Protein AF-A0AA41AKS3-F1 (afdb_monomer_lite)

Sequence (251 aa):
MDKQHAKISDEEAGAKPSISLEELTSNWSENTLVSDEKAKSLSRWLDDNFEFVDEDNETEEKRHDELVLLTKFNDGYDSVISTLDKRTPVFILFNNYFNVKPSIHLEHLAQRVDGNLLDDKYYDYGNLCLLKLLGFTPRELATLGSTPSPNINDTEALKIYRDQLDSRTYQLNAASVRLTKEIRSVWMPNPDRPEADKLKVIADGQYLKVVVEDDLGVDIELDQRSEGFQWLVSFFVVFFSEAMDKRSFSS

Structure (mmCIF, N/CA/C/O backbone):
data_AF-A0AA41AKS3-F1
#
_entry.id   AF-A0AA41AKS3-F1
#
loop_
_atom_site.group_PDB
_atom_site.id
_atom_site.type_symbol
_atom_site.label_atom_id
_atom_site.label_alt_id
_atom_site.label_comp_id
_atom_site.label_asym_id
_atom_site.label_entity_id
_atom_site.label_seq_id
_atom_site.pdbx_PDB_ins_code
_atom_site.Cartn_x
_atom_site.Cartn_y
_atom_site.Cartn_z
_atom_site.occupancy
_atom_site.B_iso_or_equiv
_atom_site.auth_seq_id
_atom_site.auth_comp_id
_atom_site.auth_asym_id
_atom_site.auth_atom_id
_atom_site.pdbx_PDB_model_num
ATOM 1 N N . MET A 1 1 ? -56.561 -13.338 68.308 1.00 35.31 1 MET A N 1
ATOM 2 C CA . MET A 1 1 ? -57.283 -14.398 67.575 1.00 35.31 1 MET A CA 1
ATOM 3 C C . MET A 1 1 ? -56.713 -14.345 66.170 1.00 35.31 1 MET A C 1
ATOM 5 O O . MET A 1 1 ? -57.025 -13.405 65.465 1.00 35.31 1 MET A O 1
ATOM 9 N N . ASP A 1 2 ? -55.612 -15.016 65.861 1.00 41.31 2 ASP A N 1
ATOM 10 C CA . ASP A 1 2 ? -55.395 -16.467 65.802 1.00 41.31 2 ASP A CA 1
ATOM 11 C C . ASP A 1 2 ? -56.301 -17.166 64.774 1.00 41.31 2 ASP A C 1
ATOM 13 O O . ASP A 1 2 ? -57.525 -17.038 64.874 1.00 41.31 2 ASP A O 1
ATOM 17 N N . LYS A 1 3 ? -55.657 -17.940 63.878 1.00 37.38 3 LYS A N 1
ATOM 18 C CA . LYS A 1 3 ? -56.122 -18.637 62.647 1.00 37.38 3 LYS A CA 1
ATOM 19 C C . LYS A 1 3 ? -55.948 -17.817 61.352 1.00 37.38 3 LYS A C 1
ATOM 21 O O . LYS A 1 3 ? -56.549 -16.766 61.227 1.00 37.38 3 LYS A O 1
ATOM 26 N N . GLN A 1 4 ? -55.184 -18.231 60.336 1.00 34.28 4 GLN A N 1
ATOM 27 C CA . GLN A 1 4 ? -54.617 -19.541 59.990 1.00 34.28 4 GLN A CA 1
ATOM 28 C C . GLN A 1 4 ? -53.368 -19.348 59.114 1.00 34.28 4 GLN A C 1
ATOM 30 O O . GLN A 1 4 ? -53.441 -18.719 58.064 1.00 34.28 4 GLN A O 1
ATOM 35 N N . HIS A 1 5 ? -52.251 -19.967 59.504 1.00 43.81 5 HIS A N 1
ATOM 36 C CA . HIS A 1 5 ? -51.228 -20.372 58.544 1.00 43.81 5 HIS A CA 1
ATOM 37 C C . HIS A 1 5 ? -51.865 -21.395 57.600 1.00 43.81 5 HIS A C 1
ATOM 39 O O . HIS A 1 5 ? -52.139 -22.528 58.007 1.00 43.81 5 HIS A O 1
ATOM 45 N N . ALA A 1 6 ? -52.111 -21.004 56.352 1.00 33.88 6 ALA A N 1
ATOM 46 C CA . ALA A 1 6 ? -52.295 -21.971 55.287 1.00 33.88 6 ALA A CA 1
ATOM 47 C C . ALA A 1 6 ? -50.933 -22.635 55.056 1.00 33.88 6 ALA A C 1
ATOM 49 O O . ALA A 1 6 ? -50.047 -22.079 54.412 1.00 33.88 6 ALA A O 1
ATOM 50 N N . LYS A 1 7 ? -50.748 -23.815 55.657 1.00 40.44 7 LYS A N 1
ATOM 51 C CA . LYS A 1 7 ? -49.784 -24.798 55.168 1.00 40.44 7 LYS A CA 1
ATOM 52 C C . LYS A 1 7 ? -50.154 -25.070 53.714 1.00 40.44 7 LYS A C 1
ATOM 54 O O . LYS A 1 7 ? -51.143 -25.753 53.460 1.00 40.44 7 LYS A O 1
ATOM 59 N N . ILE A 1 8 ? -49.382 -24.506 52.796 1.00 38.38 8 ILE A N 1
ATOM 60 C CA . ILE A 1 8 ? -49.345 -24.974 51.418 1.00 38.38 8 ILE A CA 1
ATOM 61 C C . ILE A 1 8 ? -48.826 -26.410 51.498 1.00 38.38 8 ILE A C 1
ATOM 63 O O . ILE A 1 8 ? -47.777 -26.679 52.081 1.00 38.38 8 ILE A O 1
ATOM 67 N N . SER A 1 9 ? -49.659 -27.333 51.039 1.00 33.69 9 SER A N 1
ATOM 68 C CA . SER A 1 9 ? -49.353 -28.743 50.860 1.00 33.69 9 SER A CA 1
ATOM 69 C C . SER A 1 9 ? -48.153 -28.908 49.929 1.00 33.69 9 SER A C 1
ATOM 71 O O . SER A 1 9 ? -48.156 -28.368 48.827 1.00 33.69 9 SER A O 1
ATOM 73 N N . ASP A 1 10 ? -47.171 -29.696 50.361 1.00 41.88 10 ASP A N 1
ATOM 74 C CA . ASP A 1 10 ? -45.941 -30.073 49.644 1.00 41.88 10 ASP A CA 1
ATOM 75 C C . ASP A 1 10 ? -46.172 -30.946 48.378 1.00 41.88 10 ASP A C 1
ATOM 77 O O . ASP A 1 10 ? -45.302 -31.726 48.005 1.00 41.88 10 ASP A O 1
ATOM 81 N N . GLU A 1 11 ? -47.320 -30.865 47.695 1.00 35.28 11 GLU A N 1
ATOM 82 C CA . GLU A 1 11 ? -47.668 -31.812 46.612 1.00 35.28 11 GLU A CA 1
ATOM 83 C C . GLU A 1 11 ? -47.848 -31.203 45.207 1.00 35.28 11 GLU A C 1
ATOM 85 O O . GLU A 1 11 ? -48.081 -31.948 44.262 1.00 35.28 11 GLU A O 1
ATOM 90 N N . GLU A 1 12 ? -47.600 -29.902 45.013 1.00 40.91 12 GLU A N 1
ATOM 91 C CA . GLU A 1 12 ? -47.411 -29.293 43.673 1.00 40.91 12 GLU A CA 1
ATOM 92 C C . GLU A 1 12 ? -46.246 -28.282 43.644 1.00 40.91 12 GLU A C 1
ATOM 94 O O . GLU A 1 12 ? -46.255 -27.300 42.904 1.00 40.91 12 GLU A O 1
ATOM 99 N N . ALA A 1 13 ? -45.217 -28.486 44.470 1.00 41.41 13 ALA A N 1
ATOM 100 C CA . ALA A 1 13 ? -44.067 -27.589 44.489 1.00 41.41 13 ALA A CA 1
ATOM 101 C C . ALA A 1 13 ? -43.189 -27.824 43.249 1.00 41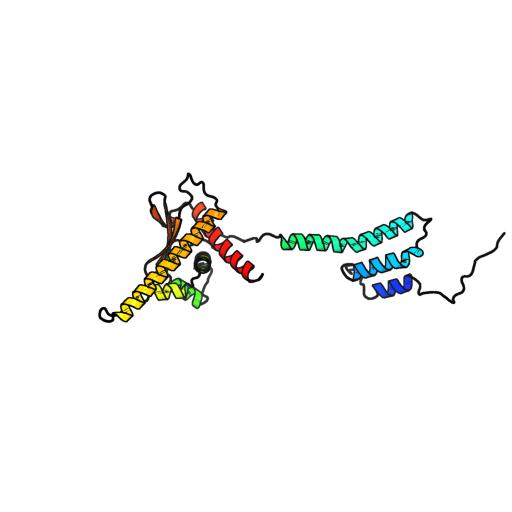.41 13 ALA A C 1
ATOM 103 O O . ALA A 1 13 ? -42.331 -28.710 43.232 1.00 41.41 13 ALA A O 1
ATOM 104 N N . GLY A 1 14 ? -43.383 -27.001 42.215 1.00 56.62 14 GLY A N 1
ATOM 105 C CA . GLY A 1 14 ? -42.334 -26.733 41.233 1.00 56.62 14 GLY A CA 1
ATOM 106 C C . GLY A 1 14 ? -41.009 -26.430 41.946 1.00 56.62 14 GLY A C 1
ATOM 107 O O . GLY A 1 14 ? -40.995 -25.958 43.087 1.00 56.62 14 GLY A O 1
ATOM 108 N N . ALA A 1 15 ? -39.884 -26.772 41.313 1.00 70.69 15 ALA A N 1
ATOM 109 C CA . ALA A 1 15 ? -38.563 -26.585 41.908 1.00 70.69 15 ALA A CA 1
ATOM 110 C C . ALA A 1 15 ? -38.407 -25.142 42.420 1.00 70.69 15 ALA A C 1
ATOM 112 O O . ALA A 1 15 ? -38.688 -24.192 41.695 1.00 70.69 15 ALA A O 1
ATOM 113 N N . LYS A 1 16 ? -37.981 -24.978 43.679 1.00 86.38 16 LYS A N 1
ATOM 114 C CA . LYS A 1 16 ? -37.782 -23.650 44.280 1.00 86.38 16 LYS A CA 1
ATOM 115 C C . LYS A 1 16 ? -36.858 -22.813 43.384 1.00 86.38 16 LYS A C 1
ATOM 117 O O . LYS A 1 16 ? -35.831 -23.357 42.962 1.00 86.38 16 LYS A O 1
ATOM 122 N N . PRO A 1 17 ? -37.124 -21.507 43.186 1.00 89.19 17 PRO A N 1
ATOM 123 C CA . PRO A 1 17 ? -36.272 -20.640 42.371 1.00 89.19 17 PRO A CA 1
ATOM 124 C C . PRO A 1 17 ? -34.787 -20.755 42.746 1.00 89.19 17 PRO A C 1
ATOM 126 O O . PRO A 1 17 ? -33.931 -20.876 41.874 1.00 89.19 17 PRO A O 1
ATOM 129 N N . SER A 1 18 ? -34.478 -20.863 44.043 1.00 90.12 18 SER A N 1
ATOM 130 C CA . SER A 1 18 ? -33.111 -21.051 44.547 1.00 90.12 18 SER A CA 1
ATOM 131 C C . SER A 1 18 ? -32.385 -22.273 43.968 1.00 90.12 18 SER A C 1
ATOM 133 O O . SER A 1 18 ? -31.203 -22.177 43.667 1.00 90.12 18 SER A O 1
ATOM 135 N N . ILE A 1 19 ? -33.079 -23.402 43.780 1.00 91.56 19 ILE A N 1
ATOM 136 C CA . ILE A 1 19 ? -32.490 -24.632 43.223 1.00 91.56 19 ILE A CA 1
ATOM 137 C C . ILE A 1 19 ? -32.165 -24.416 41.743 1.00 91.56 19 ILE A C 1
ATOM 139 O O . ILE A 1 19 ? -31.057 -24.697 41.300 1.00 91.56 19 ILE A O 1
ATOM 143 N N . SER A 1 20 ? -33.105 -23.842 40.988 1.00 91.69 20 SER A N 1
ATOM 144 C CA . SER A 1 20 ? -32.883 -23.547 39.567 1.00 91.69 20 SER A CA 1
ATOM 145 C C . SER A 1 20 ? -31.774 -22.509 39.331 1.00 91.69 20 SER A C 1
ATOM 147 O O . SER A 1 20 ? -31.039 -22.607 38.350 1.00 91.69 20 SER A O 1
ATOM 149 N N . LEU A 1 21 ? -31.591 -21.549 40.249 1.00 92.56 21 LEU A N 1
ATOM 150 C CA . LEU A 1 21 ? -30.489 -20.586 40.191 1.00 92.56 21 LEU A CA 1
ATOM 151 C C . LEU A 1 21 ? -29.133 -21.241 40.486 1.00 92.56 21 LEU A C 1
ATOM 153 O O . LEU A 1 21 ? -28.149 -20.944 39.805 1.00 92.56 21 LEU A O 1
ATOM 157 N N . GLU A 1 22 ? -29.070 -22.135 41.478 1.00 92.44 22 GLU A N 1
ATOM 158 C CA . GLU A 1 22 ? -27.863 -22.916 41.784 1.00 92.44 22 GLU A CA 1
ATOM 159 C C . GLU A 1 22 ? -27.446 -23.786 40.594 1.00 92.44 22 GLU A C 1
ATOM 161 O O . GLU A 1 22 ? -26.265 -23.844 40.259 1.00 92.44 22 GLU A O 1
ATOM 166 N N . GLU A 1 23 ? -28.402 -24.405 39.901 1.00 92.88 23 GLU A N 1
ATOM 167 C CA . GLU A 1 23 ? -28.136 -25.172 38.680 1.00 92.88 23 GLU A CA 1
ATOM 168 C C . GLU A 1 23 ? -27.618 -24.281 37.541 1.00 92.88 23 GLU A C 1
ATOM 170 O O . GLU A 1 23 ? -26.629 -24.620 36.889 1.00 92.88 23 GLU A O 1
ATOM 175 N N . LEU A 1 24 ? -28.232 -23.113 37.324 1.00 92.19 24 LEU A N 1
ATOM 176 C CA . LEU A 1 24 ? -27.823 -22.159 36.285 1.00 92.19 24 LEU A CA 1
ATOM 177 C C . LEU A 1 24 ? -26.401 -21.622 36.509 1.00 92.19 24 LEU A C 1
ATOM 179 O O . LEU A 1 24 ? -25.648 -21.392 35.556 1.00 92.19 24 LEU A O 1
ATOM 183 N N . THR A 1 25 ? -26.030 -21.439 37.776 1.00 93.69 25 THR A N 1
ATOM 184 C CA . THR A 1 25 ? -24.748 -20.860 38.195 1.00 93.69 25 THR A CA 1
ATOM 185 C C . THR A 1 25 ? -23.720 -21.902 38.643 1.00 93.69 25 THR A C 1
ATOM 187 O O . THR A 1 25 ? -22.608 -21.534 39.013 1.00 93.69 25 THR A O 1
ATOM 190 N N . SER A 1 26 ? -24.013 -23.205 38.530 1.00 92.81 26 SER A N 1
ATOM 191 C CA . SER A 1 26 ? -23.183 -24.291 39.088 1.00 92.81 26 SER A CA 1
ATOM 192 C C . SER A 1 26 ? -21.734 -24.292 38.590 1.00 92.81 26 SER A C 1
ATOM 194 O O . SER A 1 26 ? -20.822 -24.741 39.280 1.00 92.81 26 SER A O 1
ATOM 196 N N . ASN A 1 27 ? -21.524 -23.803 37.367 1.00 91.62 27 ASN A N 1
ATOM 197 C CA . ASN A 1 27 ? -20.223 -23.752 36.700 1.00 91.62 27 ASN A CA 1
ATOM 198 C C . ASN A 1 27 ? -19.602 -22.346 36.720 1.00 91.62 27 ASN A C 1
ATOM 200 O O . ASN A 1 27 ? -18.657 -22.077 35.975 1.00 91.62 27 ASN A O 1
ATOM 204 N N . TRP A 1 28 ? -20.164 -21.420 37.499 1.00 94.69 28 TRP A N 1
ATOM 205 C CA . TRP A 1 28 ? -19.687 -20.047 37.592 1.00 94.69 28 TRP A CA 1
ATOM 206 C C . TRP A 1 28 ? -18.701 -19.944 38.759 1.00 94.69 28 TRP A C 1
ATOM 208 O O . TRP A 1 28 ? -18.990 -20.324 39.888 1.00 94.69 28 TRP A O 1
ATOM 218 N N . SER A 1 29 ? -17.506 -19.434 38.479 1.00 92.19 29 SER A N 1
ATOM 219 C CA . SER A 1 29 ? -16.550 -18.986 39.494 1.00 92.19 29 SER A CA 1
ATOM 220 C C . SER A 1 29 ? -16.802 -17.529 39.893 1.00 92.19 29 SER A C 1
ATOM 222 O O . SER A 1 29 ? -17.480 -16.798 39.171 1.00 92.19 29 SER A O 1
ATOM 224 N N . GLU A 1 30 ? -16.178 -17.075 40.983 1.00 90.31 30 GLU A N 1
ATOM 225 C CA . GLU A 1 30 ? -16.267 -15.686 41.476 1.00 90.31 30 GLU A CA 1
ATOM 226 C C . GLU A 1 30 ? -15.898 -14.624 40.424 1.00 90.31 30 GLU A C 1
ATOM 228 O O . GLU A 1 30 ? -16.428 -13.520 40.449 1.00 90.31 30 GLU A O 1
ATOM 233 N N . ASN A 1 31 ? -15.028 -14.965 39.468 1.00 92.12 31 ASN A N 1
ATOM 234 C CA . ASN A 1 31 ? -14.588 -14.064 38.396 1.00 92.12 31 ASN A CA 1
ATOM 235 C C . ASN A 1 31 ? -15.333 -14.303 37.075 1.00 92.12 31 ASN A C 1
ATOM 237 O O . ASN A 1 31 ? -14.854 -13.915 36.007 1.00 92.12 31 ASN A O 1
ATOM 241 N N . THR A 1 32 ? -16.467 -15.004 37.111 1.00 91.75 32 THR A N 1
ATOM 242 C CA . THR A 1 32 ? -17.235 -15.284 35.900 1.00 91.75 32 THR A CA 1
ATOM 243 C C . THR A 1 32 ? -17.835 -14.004 35.354 1.00 91.75 32 THR A C 1
ATOM 245 O O . THR A 1 32 ? -18.714 -13.404 35.965 1.00 91.75 32 THR A O 1
ATOM 248 N N . LEU A 1 33 ? -17.402 -13.624 34.154 1.00 90.12 33 LEU A N 1
ATOM 249 C CA . LEU A 1 33 ? -18.072 -12.585 33.391 1.00 90.12 33 LEU A CA 1
ATOM 250 C C . LEU A 1 33 ? -19.463 -13.078 32.965 1.00 90.12 33 LEU A C 1
ATOM 252 O O . LEU A 1 33 ? -19.600 -14.152 32.369 1.00 90.12 33 LEU A O 1
ATOM 256 N N . VAL A 1 34 ? -20.484 -12.282 33.275 1.00 91.44 34 VAL A N 1
ATOM 257 C CA . VAL A 1 34 ? -21.875 -12.525 32.881 1.00 91.44 34 VAL A CA 1
ATOM 258 C C . VAL A 1 34 ? -22.133 -11.807 31.556 1.00 91.44 34 VAL A C 1
ATOM 260 O O . VAL A 1 34 ? -22.574 -10.664 31.542 1.00 91.44 34 VAL A O 1
ATOM 263 N N . SER A 1 35 ? -21.805 -12.456 30.441 1.00 90.56 35 SER A N 1
ATOM 264 C CA . SER A 1 35 ? -22.061 -11.976 29.072 1.00 90.56 35 SER A CA 1
ATOM 265 C C . SER A 1 35 ? -22.745 -13.061 28.235 1.00 90.56 35 SER A C 1
ATOM 267 O O . SER A 1 35 ? -22.836 -14.222 28.661 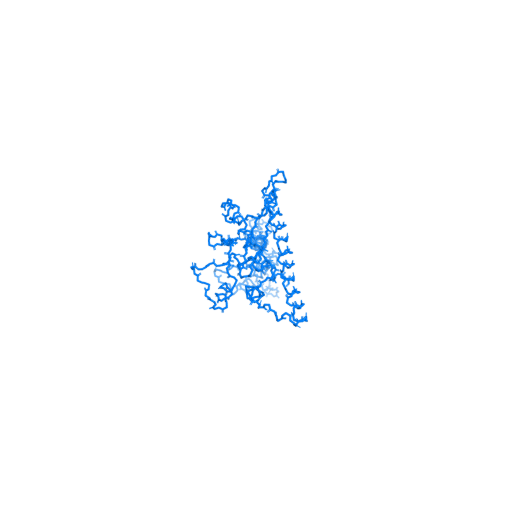1.00 90.56 35 SER A O 1
ATOM 269 N N . ASP A 1 36 ? -23.229 -12.692 27.048 1.00 89.19 36 ASP A N 1
ATOM 270 C CA . ASP A 1 36 ? -23.753 -13.612 26.035 1.00 89.19 36 ASP A CA 1
ATOM 271 C C . ASP A 1 36 ? -24.819 -14.577 26.594 1.00 89.19 36 ASP A C 1
ATOM 273 O O . ASP A 1 36 ? -25.819 -14.174 27.187 1.00 89.19 36 ASP A O 1
ATOM 277 N N . GLU A 1 37 ? -24.617 -15.886 26.429 1.00 91.44 37 GLU A N 1
ATOM 278 C CA . GLU A 1 37 ? -25.545 -16.924 26.875 1.00 91.44 37 GLU A CA 1
ATOM 279 C C . GLU A 1 37 ? -25.735 -16.947 28.395 1.00 91.44 37 GLU A C 1
ATOM 281 O O . GLU A 1 37 ? -26.833 -17.253 28.862 1.00 91.44 37 GLU A O 1
ATOM 286 N N . LYS A 1 38 ? -24.717 -16.579 29.186 1.00 92.94 38 LYS A N 1
ATOM 287 C CA . LYS A 1 38 ? -24.848 -16.508 30.652 1.00 92.94 38 LYS A CA 1
ATOM 288 C C . LYS A 1 38 ? -25.759 -15.357 31.062 1.00 92.94 38 LYS A C 1
ATOM 290 O O . LYS A 1 38 ? -26.625 -15.543 31.913 1.00 92.94 38 LYS A O 1
ATOM 295 N N . ALA A 1 39 ? -25.591 -14.200 30.423 1.00 93.12 39 ALA A N 1
ATOM 296 C CA . ALA A 1 39 ? -26.432 -13.030 30.639 1.00 93.12 39 ALA A CA 1
ATOM 297 C C . ALA A 1 39 ? -27.885 -13.290 30.222 1.00 93.12 39 ALA A C 1
ATOM 299 O O . ALA A 1 39 ? -28.798 -13.041 31.006 1.00 93.12 39 ALA A O 1
ATOM 300 N N . LYS A 1 40 ? -28.103 -13.879 29.038 1.00 92.88 40 L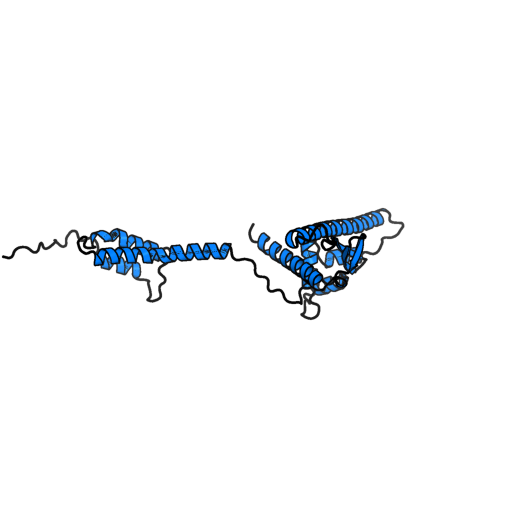YS A N 1
ATOM 301 C CA . LYS A 1 40 ? -29.442 -14.257 28.556 1.00 92.88 40 LYS A CA 1
ATOM 302 C C . LYS A 1 40 ? -30.120 -15.274 29.465 1.00 92.88 40 LYS A C 1
ATOM 304 O O . LYS A 1 40 ? -31.298 -15.120 29.769 1.00 92.88 40 LYS A O 1
ATOM 309 N N . SER A 1 41 ? -29.384 -16.299 29.899 1.00 93.31 41 SER A N 1
ATOM 310 C CA . SER A 1 41 ? -29.918 -17.330 30.793 1.00 93.31 41 SER A CA 1
ATOM 311 C C . SER A 1 41 ? -30.325 -16.727 32.135 1.00 93.31 41 SER A C 1
ATOM 313 O O . SER A 1 41 ? -31.413 -17.017 32.621 1.00 93.31 41 SER A O 1
ATOM 315 N N . LEU A 1 42 ? -29.495 -15.846 32.704 1.00 94.75 42 LEU A N 1
ATOM 316 C CA . LEU A 1 42 ? -29.798 -15.175 33.968 1.00 94.75 42 LEU A CA 1
ATOM 317 C C . LEU A 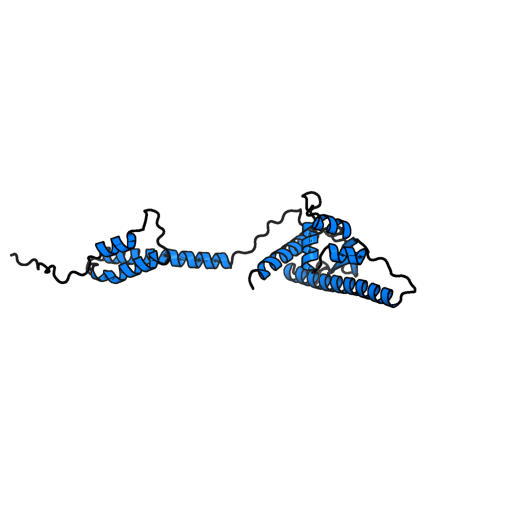1 42 ? -30.952 -14.173 33.837 1.00 94.75 42 LEU A C 1
ATOM 319 O O . LEU A 1 42 ? -31.832 -14.170 34.688 1.00 94.75 42 LEU A O 1
ATOM 323 N N . SER A 1 43 ? -30.989 -13.367 32.770 1.00 94.31 43 SER A N 1
ATOM 324 C CA . SER A 1 43 ? -32.106 -12.448 32.498 1.00 94.31 43 SER A CA 1
ATOM 325 C C . SER A 1 43 ? -33.418 -13.213 32.381 1.00 94.31 43 SER A C 1
ATOM 327 O O . SER A 1 43 ? -34.406 -12.829 32.990 1.00 94.31 43 SER A O 1
ATOM 329 N N . ARG A 1 44 ? -33.418 -14.322 31.633 1.00 94.50 44 ARG A N 1
ATOM 330 C CA . ARG A 1 44 ? -34.603 -15.162 31.472 1.00 94.50 44 ARG A CA 1
ATOM 331 C C . ARG A 1 44 ? -35.046 -15.772 32.796 1.00 94.50 44 ARG A C 1
ATOM 333 O O . ARG A 1 44 ? -36.230 -15.777 33.089 1.00 94.50 44 ARG A O 1
ATOM 340 N N . TRP A 1 45 ? -34.100 -16.245 33.604 1.00 95.31 45 TRP A N 1
ATOM 341 C CA . TRP A 1 45 ? -34.406 -16.760 34.933 1.00 95.31 45 TRP A CA 1
ATOM 342 C C . TRP A 1 45 ? -35.026 -15.684 35.839 1.00 95.31 45 TRP A C 1
ATOM 344 O O . TRP A 1 45 ? -35.985 -15.976 36.546 1.00 95.31 45 TRP A O 1
ATOM 354 N N . LEU A 1 46 ? -34.526 -14.443 35.794 1.00 94.81 46 LEU A N 1
ATOM 355 C CA . LEU A 1 46 ? -35.106 -13.319 36.538 1.00 94.81 46 LEU A CA 1
ATOM 356 C C . LEU A 1 46 ? -36.540 -13.017 36.082 1.00 94.81 46 LEU A C 1
ATOM 358 O O . LEU A 1 46 ? -37.407 -12.815 36.929 1.00 94.81 46 LEU A O 1
ATOM 362 N N . ASP A 1 47 ? -36.795 -13.010 34.773 1.00 93.50 47 ASP A N 1
ATOM 363 C CA . ASP A 1 47 ? -38.128 -12.759 34.210 1.00 93.50 47 ASP A CA 1
ATOM 364 C C . ASP A 1 47 ? -39.114 -13.891 34.566 1.00 93.50 47 ASP A C 1
ATOM 366 O O . ASP A 1 47 ? -40.227 -13.627 35.018 1.00 93.50 47 ASP A O 1
ATOM 370 N N . ASP A 1 48 ? -38.689 -15.153 34.432 1.00 93.50 48 ASP A N 1
ATOM 371 C CA . ASP A 1 48 ? -39.516 -16.340 34.694 1.00 93.50 48 ASP A CA 1
ATOM 372 C C . ASP A 1 48 ? -39.893 -16.486 36.186 1.00 93.50 48 ASP A C 1
ATOM 374 O O . ASP A 1 48 ? -40.869 -17.158 36.507 1.00 93.50 48 ASP A O 1
ATOM 378 N N . ASN A 1 49 ? -39.139 -15.862 37.101 1.00 92.44 49 ASN A N 1
ATOM 379 C CA . ASN A 1 49 ? -39.359 -15.933 38.552 1.00 92.44 49 ASN A CA 1
ATOM 380 C C . ASN A 1 49 ? -39.866 -14.611 39.159 1.00 92.44 49 ASN A C 1
ATOM 382 O O . ASN A 1 49 ? -39.864 -14.464 40.384 1.00 92.44 49 ASN A O 1
ATOM 386 N N . PHE A 1 50 ? -40.305 -13.652 38.336 1.00 88.62 50 PHE A N 1
ATOM 387 C CA . PHE A 1 50 ? -40.799 -12.355 38.814 1.00 88.62 50 PHE A CA 1
ATOM 388 C C . PHE A 1 50 ? -42.002 -12.486 39.763 1.00 88.62 50 PHE A C 1
ATOM 390 O O . PHE A 1 50 ? -42.118 -11.714 40.704 1.00 88.62 50 PHE A O 1
ATOM 397 N N . GLU A 1 51 ? -42.840 -13.514 39.594 1.00 89.75 51 GLU A N 1
ATOM 398 C CA . GLU A 1 51 ? -44.004 -13.787 40.459 1.00 89.75 51 GLU A CA 1
ATOM 399 C C . GLU A 1 51 ? -43.661 -14.032 41.941 1.00 89.75 51 GLU A C 1
ATOM 401 O O . GLU A 1 51 ? -44.536 -13.968 42.802 1.00 89.75 51 GLU A O 1
ATOM 406 N N . PHE A 1 52 ? -42.394 -14.325 42.253 1.00 88.88 52 PHE A N 1
ATOM 407 C CA . PHE A 1 52 ? -41.915 -14.498 43.626 1.00 88.88 52 PHE A CA 1
ATOM 408 C C . PHE A 1 52 ? -41.423 -13.191 44.264 1.00 88.88 52 PHE A C 1
ATOM 410 O O . PHE A 1 52 ? -41.019 -13.201 45.430 1.00 88.88 52 PHE A O 1
ATOM 417 N N . VAL A 1 53 ? -41.430 -12.085 43.515 1.00 88.50 53 VAL A N 1
ATOM 418 C CA . VAL A 1 53 ? -41.149 -10.736 44.014 1.00 88.50 53 VAL A CA 1
ATOM 419 C C . VAL A 1 53 ? -42.445 -10.155 44.577 1.00 88.50 53 VAL A C 1
ATOM 421 O O . VAL A 1 53 ? -43.494 -10.217 43.947 1.00 88.50 53 VAL A O 1
ATOM 424 N N . ASP A 1 54 ? -42.380 -9.626 45.796 1.00 87.31 54 ASP A N 1
ATOM 425 C CA . ASP A 1 54 ? -43.532 -9.025 46.472 1.00 87.31 54 ASP A CA 1
ATOM 426 C C . ASP A 1 54 ? -43.898 -7.680 45.818 1.00 87.31 54 ASP A C 1
ATOM 428 O O . ASP A 1 54 ? -43.144 -6.714 45.946 1.00 87.31 54 ASP A O 1
ATOM 432 N N . GLU A 1 55 ? -45.047 -7.630 45.133 1.00 81.31 55 GLU A N 1
ATOM 433 C CA . GLU A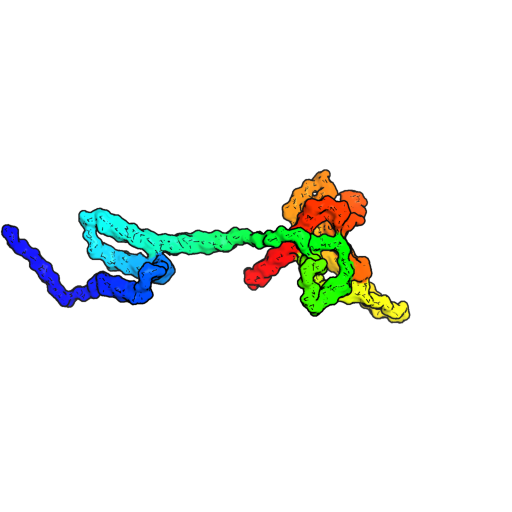 1 55 ? -45.570 -6.443 44.427 1.00 81.31 55 GLU A CA 1
ATOM 434 C C . GLU A 1 55 ? -45.833 -5.252 45.370 1.00 81.31 55 GLU A C 1
ATOM 436 O O . GLU A 1 55 ? -45.823 -4.096 44.954 1.00 81.31 55 GLU A O 1
ATOM 441 N N . ASP A 1 56 ? -46.039 -5.501 46.669 1.00 87.50 56 ASP A N 1
ATOM 442 C CA . ASP A 1 56 ? -46.225 -4.435 47.661 1.00 87.50 56 ASP A CA 1
ATOM 443 C C . ASP A 1 56 ? -44.880 -3.927 48.233 1.00 87.50 56 ASP A C 1
ATOM 445 O O . ASP A 1 56 ? -44.847 -3.036 49.093 1.00 87.50 56 ASP A O 1
ATOM 449 N N . ASN A 1 57 ? -43.747 -4.468 47.763 1.00 93.19 57 ASN A N 1
ATOM 450 C CA . ASN A 1 57 ? -42.403 -4.123 48.214 1.00 93.19 57 ASN A CA 1
ATOM 451 C C . ASN A 1 57 ? -41.568 -3.462 47.108 1.00 93.19 57 ASN A C 1
ATOM 453 O O . ASN A 1 57 ? -40.712 -4.085 46.476 1.00 93.19 57 ASN A O 1
ATOM 457 N N . GLU A 1 58 ? -41.709 -2.138 46.992 1.00 91.69 58 GLU A N 1
ATOM 458 C CA . GLU A 1 58 ? -40.964 -1.304 46.033 1.00 91.69 58 GLU A CA 1
ATOM 459 C C . GLU A 1 58 ? -39.433 -1.503 46.056 1.00 91.69 58 GLU A C 1
ATOM 461 O O . GLU A 1 58 ? -38.744 -1.145 45.100 1.00 91.69 58 GLU A O 1
ATOM 466 N N . THR A 1 59 ? -38.859 -1.983 47.166 1.00 93.62 59 THR A N 1
ATOM 467 C CA . THR A 1 59 ? -37.407 -2.208 47.259 1.00 93.62 59 THR A CA 1
ATOM 468 C C . THR A 1 59 ? -36.987 -3.436 46.458 1.00 93.62 59 THR A C 1
ATOM 470 O O . THR A 1 59 ? -35.963 -3.395 45.777 1.00 93.62 59 THR A O 1
ATOM 473 N N . GLU A 1 60 ? -37.767 -4.515 46.522 1.00 90.38 60 GLU A N 1
ATOM 474 C CA . GLU A 1 60 ? -37.453 -5.760 45.816 1.00 90.38 60 GLU A CA 1
ATOM 475 C C . GLU A 1 60 ? -37.788 -5.662 44.324 1.00 90.38 60 GLU A C 1
ATOM 477 O O . GLU A 1 60 ? -37.021 -6.164 43.505 1.00 90.38 60 GLU A O 1
ATOM 482 N N . GLU A 1 61 ? -38.832 -4.915 43.955 1.00 91.25 61 GLU A N 1
ATOM 483 C CA . GLU A 1 61 ? -39.109 -4.579 42.551 1.00 91.25 61 GLU A CA 1
ATOM 484 C C . GLU A 1 61 ? -37.943 -3.813 41.911 1.00 91.25 61 GLU A C 1
ATOM 486 O O . GLU A 1 61 ? -37.409 -4.225 40.882 1.00 91.25 61 GLU A O 1
ATOM 491 N N . LYS A 1 62 ? -37.459 -2.747 42.568 1.00 93.38 62 LYS A N 1
ATOM 492 C CA . LYS A 1 62 ? -36.294 -1.983 42.081 1.00 93.38 62 LYS A CA 1
ATOM 493 C C . LYS A 1 62 ? -35.052 -2.854 41.958 1.00 93.38 62 LYS A C 1
ATOM 495 O O . LYS A 1 62 ? -34.278 -2.698 41.017 1.00 93.38 62 LYS A O 1
ATOM 500 N N . ARG A 1 63 ? -34.847 -3.772 42.904 1.00 94.12 63 ARG A N 1
ATOM 501 C CA . ARG A 1 63 ? -33.716 -4.699 42.867 1.00 94.12 63 ARG A CA 1
ATOM 502 C C . ARG A 1 63 ? -33.815 -5.660 41.681 1.00 94.12 63 ARG A C 1
ATOM 504 O O . ARG A 1 63 ? -32.792 -5.940 41.059 1.00 94.12 63 ARG A O 1
ATOM 511 N N . HIS A 1 64 ? -35.007 -6.166 41.370 1.00 93.69 64 HIS A N 1
ATOM 512 C CA . HIS A 1 64 ? -35.233 -6.996 40.185 1.00 93.69 64 HIS A CA 1
ATOM 513 C C . HIS A 1 64 ? -34.917 -6.218 38.904 1.00 93.69 64 HIS A C 1
ATOM 515 O O . HIS A 1 64 ? -34.079 -6.670 38.119 1.00 93.69 64 HIS A O 1
ATOM 521 N N . ASP A 1 65 ? -35.471 -5.012 38.764 1.00 92.81 65 ASP A N 1
ATOM 522 C CA . ASP A 1 65 ? -35.221 -4.128 37.621 1.00 92.81 65 ASP A CA 1
ATOM 523 C C . ASP A 1 65 ? -33.722 -3.854 37.424 1.00 92.81 65 ASP A C 1
ATOM 525 O O . ASP A 1 65 ? -33.198 -3.942 36.308 1.00 92.81 65 ASP A O 1
ATOM 529 N N . GLU A 1 66 ? -33.001 -3.557 38.510 1.00 95.19 66 GLU A N 1
ATOM 530 C CA . GLU A 1 66 ? -31.553 -3.341 38.490 1.00 95.19 66 GLU A CA 1
ATOM 531 C C . GLU A 1 66 ? -30.790 -4.588 38.030 1.00 95.19 66 GLU A C 1
ATOM 533 O O . GLU A 1 66 ? -29.889 -4.484 37.193 1.00 95.19 66 GLU A O 1
ATOM 538 N N . LEU A 1 67 ? -31.147 -5.775 38.530 1.00 94.75 67 LEU A N 1
ATOM 539 C CA . LEU A 1 67 ? -30.507 -7.030 38.130 1.00 94.75 67 LEU A CA 1
ATOM 540 C C . LEU A 1 67 ? -30.741 -7.328 36.647 1.00 94.75 67 LEU A C 1
ATOM 542 O O . LEU A 1 67 ? -29.788 -7.642 35.930 1.00 94.75 67 LEU A O 1
ATOM 546 N N . VAL A 1 68 ? -31.974 -7.171 36.162 1.00 93.38 68 VAL A N 1
ATOM 547 C CA . VAL A 1 68 ? -32.298 -7.336 34.739 1.00 93.38 68 VAL A CA 1
ATOM 548 C C . VAL A 1 68 ? -31.502 -6.344 33.893 1.00 93.38 68 VAL A C 1
ATOM 550 O O . VAL A 1 68 ? -30.939 -6.718 32.862 1.00 93.38 68 VAL A O 1
ATOM 553 N N . LEU A 1 69 ? -31.385 -5.089 34.326 1.00 92.94 69 LEU A N 1
ATOM 554 C CA . LEU A 1 69 ? -30.604 -4.080 33.614 1.00 92.94 69 LEU A CA 1
ATOM 555 C C . LEU A 1 69 ? -29.110 -4.437 33.568 1.00 92.94 69 LEU A C 1
ATOM 557 O O . LEU A 1 69 ? -28.486 -4.321 32.511 1.00 92.94 69 LEU A O 1
ATOM 561 N N . LEU A 1 70 ? -28.550 -4.937 34.672 1.00 94.19 70 LEU A N 1
ATOM 562 C CA . LEU A 1 70 ? -27.157 -5.385 34.750 1.00 94.19 70 LEU A CA 1
ATOM 563 C C . LEU A 1 70 ? -26.862 -6.558 33.809 1.00 94.19 70 LEU A C 1
ATOM 565 O O . LEU A 1 70 ? -25.797 -6.572 33.191 1.00 94.19 70 LEU A O 1
ATOM 569 N N . THR A 1 71 ? -27.796 -7.501 33.628 1.00 93.38 71 THR A N 1
ATOM 570 C CA . THR A 1 71 ? -27.599 -8.594 32.654 1.00 93.38 71 THR A CA 1
ATOM 571 C C . THR A 1 71 ? -27.464 -8.080 31.219 1.00 93.38 71 THR A C 1
ATOM 573 O O . THR A 1 71 ? -26.718 -8.649 30.431 1.00 93.38 71 THR A O 1
ATOM 576 N N . LYS A 1 72 ? -28.115 -6.963 30.881 1.00 90.81 72 LYS A N 1
ATOM 577 C CA . LYS A 1 72 ? -28.108 -6.381 29.527 1.00 90.81 72 LYS A CA 1
ATOM 578 C C . LYS A 1 72 ? -26.925 -5.442 29.271 1.00 90.81 72 LYS A C 1
ATOM 580 O O . LYS A 1 72 ? -26.696 -5.046 28.128 1.00 90.81 72 LYS A O 1
ATOM 585 N N . PHE A 1 73 ? -26.175 -5.064 30.309 1.00 92.12 73 PHE A N 1
ATOM 586 C CA . PHE A 1 73 ? -25.086 -4.092 30.197 1.00 92.12 73 PHE A CA 1
ATOM 587 C C . PHE A 1 73 ? -23.975 -4.562 29.248 1.00 92.12 73 PHE A C 1
ATOM 589 O O . PHE A 1 73 ? -23.565 -3.805 28.366 1.00 92.12 73 PHE A O 1
ATOM 596 N N . ASN A 1 74 ? -23.514 -5.807 29.407 1.00 91.69 74 ASN A N 1
ATOM 597 C CA . ASN A 1 74 ? -22.398 -6.338 28.621 1.00 91.69 74 ASN A CA 1
ATOM 598 C C . ASN A 1 74 ? -22.755 -6.473 27.135 1.00 91.69 74 ASN A C 1
ATOM 600 O O . ASN A 1 74 ? -21.954 -6.077 26.297 1.00 91.69 74 ASN A O 1
ATOM 604 N N . ASP A 1 75 ? -23.986 -6.867 26.798 1.00 88.62 75 ASP A N 1
ATOM 605 C CA . ASP A 1 75 ? -24.461 -6.888 25.406 1.00 88.62 75 ASP A CA 1
ATOM 606 C C . ASP A 1 75 ? -24.379 -5.493 24.752 1.00 88.62 75 ASP A C 1
ATOM 608 O O . ASP A 1 75 ? -23.954 -5.337 23.601 1.00 88.62 75 ASP A O 1
ATOM 612 N N . GLY A 1 76 ? -24.767 -4.450 25.495 1.00 88.88 76 GLY A N 1
ATOM 613 C CA . GLY A 1 76 ? -24.651 -3.062 25.050 1.00 88.88 76 GLY A CA 1
ATOM 614 C C . GLY A 1 76 ? -23.194 -2.624 24.881 1.00 88.88 76 GLY A C 1
ATOM 615 O O . GLY A 1 76 ? -22.843 -2.017 23.866 1.00 88.88 76 GLY A O 1
ATOM 616 N N . TYR A 1 77 ? -22.342 -2.960 25.849 1.00 90.94 77 TYR A N 1
ATOM 617 C CA . TYR A 1 77 ? -20.908 -2.686 25.812 1.00 90.94 77 TYR A CA 1
ATOM 618 C C . TYR A 1 77 ? -20.230 -3.351 24.605 1.00 90.94 77 TYR A C 1
ATOM 620 O O . TYR A 1 77 ? -19.555 -2.672 23.828 1.00 90.94 77 TYR A O 1
ATOM 628 N N . ASP A 1 78 ? -20.476 -4.640 24.383 1.00 90.25 78 ASP A N 1
ATOM 629 C CA . ASP A 1 78 ? -19.878 -5.418 23.296 1.00 90.25 78 ASP A CA 1
ATOM 630 C C . ASP A 1 78 ? -20.331 -4.913 21.924 1.00 90.25 78 ASP A C 1
ATOM 632 O O . ASP A 1 78 ? -19.530 -4.810 20.991 1.00 90.25 78 ASP A O 1
ATOM 636 N N . SER A 1 79 ? -21.595 -4.495 21.801 1.00 91.12 79 SER A N 1
ATOM 637 C CA . SER A 1 79 ? -22.110 -3.843 20.593 1.00 91.12 79 SER A CA 1
ATOM 638 C C . SER A 1 79 ? -21.371 -2.536 20.276 1.00 91.12 79 SER A C 1
ATOM 640 O O . SER A 1 79 ? -20.995 -2.284 19.120 1.00 91.12 79 SER A O 1
ATOM 642 N N . VAL A 1 80 ? -21.099 -1.718 21.300 1.00 94.50 80 VAL A N 1
ATOM 643 C CA . VAL A 1 80 ? -20.304 -0.490 21.163 1.00 94.50 80 VAL A CA 1
ATOM 644 C C . VAL A 1 80 ? -18.872 -0.825 20.753 1.00 94.50 80 VAL A C 1
ATOM 646 O O . VAL A 1 80 ? -18.390 -0.260 19.771 1.00 94.50 80 VAL A O 1
ATOM 649 N N . ILE A 1 81 ? -18.210 -1.767 21.431 1.00 94.25 81 ILE A N 1
ATOM 650 C CA . ILE A 1 81 ? -16.832 -2.171 21.116 1.00 94.25 81 ILE A CA 1
ATOM 651 C C . ILE A 1 81 ? -16.724 -2.720 19.692 1.00 94.25 81 ILE A C 1
ATOM 653 O O . ILE A 1 81 ? -15.875 -2.257 18.939 1.00 94.25 81 ILE A O 1
ATOM 657 N N . SER A 1 82 ? -17.621 -3.611 19.266 1.00 93.88 82 SER A N 1
ATOM 658 C CA . SER A 1 82 ? -17.664 -4.121 17.885 1.00 93.88 82 SER A CA 1
ATOM 659 C C . SER A 1 82 ? -17.861 -2.995 16.862 1.00 93.88 82 SER A C 1
ATOM 661 O O . SER A 1 82 ? -17.274 -3.009 15.777 1.00 93.88 82 SER A O 1
ATOM 663 N N . THR A 1 83 ? -18.675 -1.989 17.190 1.00 94.75 83 THR A N 1
ATOM 664 C CA . THR A 1 83 ? -18.878 -0.828 16.314 1.00 94.75 83 THR A CA 1
ATOM 665 C C . THR A 1 83 ? -17.624 0.037 16.217 1.00 94.75 83 THR A C 1
ATOM 667 O O . THR A 1 83 ? -17.297 0.511 15.126 1.00 94.75 83 THR A O 1
ATOM 670 N N . LEU A 1 84 ? -16.930 0.253 17.336 1.00 94.50 84 LEU A N 1
ATOM 671 C CA . LEU A 1 84 ? -15.676 1.002 17.378 1.00 94.50 84 LEU A CA 1
ATOM 672 C C . LEU A 1 84 ? -14.565 0.254 16.644 1.00 94.50 84 LEU A C 1
ATOM 674 O O . LEU A 1 84 ? -13.904 0.862 15.811 1.00 94.50 84 LEU A O 1
ATOM 678 N N . ASP A 1 85 ? -14.429 -1.052 16.870 1.00 90.81 85 ASP A N 1
ATOM 679 C CA . ASP A 1 85 ? -13.424 -1.905 16.236 1.00 90.81 85 ASP A CA 1
ATOM 680 C C . ASP A 1 85 ? -13.519 -1.839 14.705 1.00 90.81 85 ASP A C 1
ATOM 682 O O . ASP A 1 85 ? -12.552 -1.482 14.031 1.00 90.81 85 ASP A O 1
ATOM 686 N N . LYS A 1 86 ? -14.733 -1.999 14.160 1.00 90.44 86 LYS A N 1
ATOM 687 C CA . LYS A 1 86 ? -15.019 -1.860 12.719 1.00 90.44 86 LYS A CA 1
ATOM 688 C C . LYS A 1 86 ? -14.717 -0.472 12.151 1.00 90.44 86 LYS A C 1
ATOM 690 O O . LYS A 1 86 ? -14.585 -0.323 10.937 1.00 90.44 86 LYS A O 1
ATOM 695 N N . ARG A 1 87 ? -14.677 0.555 13.000 1.00 91.38 87 ARG A N 1
ATOM 696 C CA . ARG A 1 87 ? -14.394 1.950 12.630 1.00 91.38 87 ARG A CA 1
ATOM 697 C C . ARG A 1 87 ? -12.979 2.380 13.001 1.00 91.38 87 ARG A C 1
ATOM 699 O O . ARG A 1 87 ? -12.638 3.535 12.750 1.00 91.38 87 ARG A O 1
ATOM 706 N N . THR A 1 88 ? -12.170 1.490 13.574 1.00 86.31 88 THR A N 1
ATOM 707 C CA . THR A 1 88 ? -10.799 1.797 13.966 1.00 86.31 88 THR A CA 1
ATOM 708 C C . THR A 1 88 ? -9.997 2.159 12.719 1.00 86.31 88 THR A C 1
ATOM 710 O O . THR A 1 88 ? -9.873 1.338 11.805 1.00 86.31 88 THR A O 1
ATOM 713 N N . PRO A 1 89 ? -9.451 3.384 12.636 1.00 80.88 89 PRO A N 1
ATOM 714 C CA . PRO A 1 89 ? -8.613 3.768 11.513 1.00 80.88 89 PRO A CA 1
ATOM 715 C C . PRO A 1 89 ? -7.358 2.897 11.438 1.00 80.88 89 PRO A C 1
ATOM 717 O O . PRO A 1 89 ? -6.834 2.430 12.449 1.00 80.88 89 PRO A O 1
ATOM 720 N N . VAL A 1 90 ? -6.824 2.721 10.231 1.00 74.12 90 VAL A N 1
ATOM 721 C CA . VAL A 1 90 ? -5.515 2.086 10.068 1.00 74.12 90 VAL A CA 1
ATOM 722 C C . VAL A 1 90 ? -4.439 3.063 10.529 1.00 74.12 90 VAL A C 1
ATOM 724 O O . VAL A 1 90 ? -4.195 4.080 9.883 1.00 74.12 90 VAL A O 1
ATOM 727 N N . PHE A 1 91 ? -3.777 2.732 11.634 1.00 71.56 91 PHE A N 1
ATOM 728 C CA . PHE A 1 91 ? -2.578 3.432 12.076 1.00 71.56 91 PHE A CA 1
ATOM 729 C C . PHE A 1 91 ? -1.358 2.839 11.374 1.00 71.56 91 PHE A C 1
ATOM 731 O O . PHE A 1 91 ? -1.146 1.626 11.400 1.00 71.56 91 PHE A O 1
ATOM 738 N N . ILE A 1 92 ? -0.558 3.700 10.750 1.00 62.66 92 ILE A N 1
ATOM 739 C CA . ILE A 1 92 ? 0.729 3.332 10.162 1.00 62.66 92 ILE A CA 1
ATOM 740 C C . ILE A 1 92 ? 1.810 4.016 10.983 1.00 62.66 92 ILE A C 1
ATOM 742 O O . ILE A 1 92 ? 1.849 5.244 11.071 1.00 62.66 92 ILE A O 1
ATOM 746 N N . LEU A 1 93 ? 2.686 3.218 11.592 1.00 65.38 93 LEU A N 1
ATOM 747 C CA . LEU A 1 93 ? 3.908 3.739 12.184 1.00 65.38 93 LEU A CA 1
ATOM 748 C C . LEU A 1 93 ? 4.825 4.153 11.035 1.00 65.38 93 LEU A C 1
ATOM 750 O O . LEU A 1 93 ? 5.385 3.293 10.366 1.00 65.38 93 LEU A O 1
ATOM 754 N N . PHE A 1 94 ? 4.951 5.456 10.794 1.00 57.84 94 PHE A N 1
ATOM 755 C CA . PHE A 1 94 ? 5.814 5.993 9.749 1.00 57.84 94 PHE A CA 1
ATOM 756 C C . PHE A 1 94 ? 7.116 6.517 10.366 1.00 57.84 94 PHE A C 1
ATOM 758 O O . PHE A 1 94 ? 7.103 7.454 11.160 1.00 57.84 94 PHE A O 1
ATOM 765 N N . ASN A 1 95 ? 8.241 5.892 10.020 1.00 59.34 95 ASN A N 1
ATOM 766 C CA . ASN A 1 95 ? 9.593 6.300 10.391 1.00 59.34 95 ASN A CA 1
ATOM 767 C C . ASN A 1 95 ? 10.335 6.770 9.122 1.00 59.34 95 ASN A C 1
ATOM 769 O O . ASN A 1 95 ? 9.976 6.373 8.015 1.00 59.34 95 ASN A O 1
ATOM 773 N N . ASN A 1 96 ? 11.393 7.573 9.253 1.00 55.41 96 ASN A N 1
ATOM 774 C CA . ASN A 1 96 ? 12.115 8.177 8.114 1.00 55.41 96 ASN A CA 1
ATOM 775 C C . ASN A 1 96 ? 12.778 7.159 7.151 1.00 55.41 96 ASN A C 1
ATOM 777 O O . ASN A 1 96 ? 13.296 7.544 6.107 1.00 55.41 96 ASN A O 1
ATOM 781 N N . TYR A 1 97 ? 12.752 5.863 7.474 1.00 55.66 97 TYR A N 1
ATOM 782 C CA . TYR A 1 97 ? 13.281 4.763 6.657 1.00 55.66 97 TYR A CA 1
ATOM 783 C C . TYR A 1 97 ? 12.367 4.345 5.492 1.00 55.66 97 TYR A C 1
ATOM 785 O O . TYR A 1 97 ? 12.722 3.472 4.704 1.00 55.66 97 TYR A O 1
ATOM 793 N N . PHE A 1 98 ? 11.191 4.958 5.365 1.00 68.62 98 PHE A N 1
ATOM 794 C CA . PHE A 1 98 ? 10.181 4.607 4.363 1.00 68.62 98 PHE A CA 1
ATOM 795 C C . PHE A 1 98 ? 10.209 5.478 3.105 1.00 68.62 98 PHE A C 1
ATOM 797 O O . PHE A 1 98 ? 9.301 5.405 2.276 1.00 68.62 98 PHE A O 1
ATOM 804 N N . ASN A 1 99 ? 11.253 6.292 2.951 1.00 77.62 99 ASN A N 1
ATOM 805 C CA . ASN A 1 99 ? 11.362 7.204 1.825 1.00 77.62 99 ASN A CA 1
ATOM 806 C C . ASN A 1 99 ? 11.536 6.457 0.498 1.00 77.62 99 ASN A C 1
ATOM 808 O O . ASN A 1 99 ? 12.340 5.530 0.376 1.00 77.62 99 ASN A O 1
ATOM 812 N N . VAL A 1 100 ? 10.793 6.894 -0.516 1.00 86.31 100 VAL A N 1
ATOM 813 C CA . VAL A 1 100 ? 10.997 6.470 -1.900 1.00 86.31 100 VAL A CA 1
ATOM 814 C C . VAL A 1 100 ? 12.291 7.105 -2.390 1.00 86.31 100 VAL A C 1
ATOM 816 O O . VAL A 1 100 ? 12.398 8.327 -2.482 1.00 86.31 100 VAL A O 1
ATOM 819 N N . LYS A 1 101 ? 13.282 6.277 -2.721 1.00 88.50 101 LYS A N 1
ATOM 820 C CA . LYS A 1 101 ? 14.530 6.764 -3.308 1.00 88.50 101 LYS A CA 1
ATOM 821 C C . LYS A 1 101 ? 14.258 7.262 -4.732 1.00 88.50 101 LYS A C 1
ATOM 823 O O . LYS A 1 101 ? 13.577 6.554 -5.485 1.00 88.50 101 LYS A O 1
ATOM 828 N N . PRO A 1 102 ? 14.821 8.420 -5.120 1.00 89.00 102 PRO A N 1
ATOM 829 C CA . PRO A 1 102 ? 14.618 9.021 -6.438 1.00 89.00 102 PRO A CA 1
ATOM 830 C C . PRO A 1 102 ? 15.194 8.156 -7.559 1.00 89.00 102 PRO A C 1
ATOM 832 O O . PRO A 1 102 ? 14.694 8.194 -8.673 1.00 89.00 102 PRO A O 1
ATOM 835 N N . SER A 1 103 ? 16.224 7.359 -7.272 1.00 91.56 103 SER A N 1
ATOM 836 C CA . SER A 1 103 ? 16.882 6.487 -8.236 1.00 91.56 103 SER A CA 1
ATOM 837 C C . SER A 1 103 ? 17.327 5.198 -7.557 1.00 91.56 103 SER A C 1
ATOM 839 O O . SER A 1 103 ? 17.964 5.225 -6.500 1.00 91.56 103 SER A O 1
ATOM 841 N N . ILE A 1 104 ? 16.988 4.058 -8.158 1.00 91.75 104 ILE A N 1
ATOM 842 C CA . ILE A 1 104 ? 17.411 2.736 -7.689 1.00 91.75 104 ILE A CA 1
ATOM 843 C C . ILE A 1 104 ? 17.896 1.874 -8.850 1.00 91.75 104 ILE A C 1
ATOM 845 O O . ILE A 1 104 ? 17.343 1.907 -9.947 1.00 91.75 104 ILE A O 1
ATOM 849 N N . HIS A 1 105 ? 18.911 1.054 -8.590 1.00 93.56 105 HIS A N 1
ATOM 850 C CA . HIS A 1 105 ? 19.355 0.048 -9.547 1.00 93.56 105 HIS A CA 1
ATOM 851 C C . HIS A 1 105 ? 18.484 -1.210 -9.422 1.00 93.56 105 HIS A C 1
ATOM 853 O O . HIS A 1 105 ? 18.484 -1.866 -8.376 1.00 93.56 105 HIS A O 1
ATOM 859 N N . LEU A 1 106 ? 17.785 -1.566 -10.500 1.00 94.00 106 LEU A N 1
ATOM 860 C CA . LEU A 1 106 ? 16.799 -2.646 -10.559 1.00 94.00 106 LEU A CA 1
ATOM 861 C C . LEU A 1 106 ? 17.420 -4.017 -10.277 1.00 94.00 106 LEU A C 1
ATOM 863 O O . LEU A 1 106 ? 16.936 -4.712 -9.390 1.00 94.00 106 LEU A O 1
ATOM 867 N N . GLU A 1 107 ? 18.524 -4.381 -10.941 1.00 94.38 107 GLU A N 1
ATOM 868 C CA . GLU A 1 107 ? 19.184 -5.672 -10.678 1.00 94.38 107 GLU A CA 1
ATOM 869 C C . GLU A 1 107 ? 19.658 -5.810 -9.222 1.00 94.38 107 GLU A C 1
ATOM 871 O O . GLU A 1 107 ? 19.398 -6.827 -8.586 1.00 94.38 107 GLU A O 1
ATOM 876 N N . HIS A 1 108 ? 20.297 -4.782 -8.650 1.00 92.56 108 HIS A N 1
ATOM 877 C CA . HIS A 1 108 ? 20.720 -4.827 -7.249 1.00 92.56 108 HIS A CA 1
ATOM 878 C C . HIS A 1 108 ? 19.531 -4.952 -6.288 1.00 92.56 108 HIS A C 1
ATOM 880 O O . HIS A 1 108 ? 19.630 -5.663 -5.289 1.00 92.56 108 HIS A O 1
ATOM 886 N N . LEU A 1 109 ? 18.419 -4.260 -6.567 1.00 92.06 109 LEU A N 1
ATOM 887 C CA . LEU A 1 109 ? 17.200 -4.401 -5.774 1.00 92.06 109 LEU A CA 1
ATOM 888 C C . LEU A 1 109 ? 16.642 -5.824 -5.882 1.00 92.06 109 LEU A C 1
ATOM 890 O O . LEU A 1 109 ? 16.338 -6.436 -4.862 1.00 92.06 109 LEU A O 1
ATOM 894 N N . ALA A 1 110 ? 16.555 -6.366 -7.097 1.00 93.12 110 ALA A N 1
ATOM 895 C CA . ALA A 1 110 ? 16.069 -7.718 -7.336 1.00 93.12 110 ALA A CA 1
ATOM 896 C C . ALA A 1 110 ? 16.923 -8.765 -6.609 1.00 93.12 110 ALA A C 1
ATOM 898 O O . ALA A 1 110 ? 16.381 -9.628 -5.933 1.00 93.12 110 ALA A O 1
ATOM 899 N N . GLN A 1 111 ? 18.251 -8.640 -6.651 1.00 91.88 111 GLN A N 1
ATOM 900 C CA . GLN A 1 111 ? 19.159 -9.533 -5.925 1.00 91.88 111 GLN A CA 1
ATOM 901 C C . GLN A 1 111 ? 18.961 -9.482 -4.407 1.00 91.88 111 GLN A C 1
ATOM 903 O O . GLN A 1 111 ? 18.988 -10.525 -3.755 1.00 91.88 111 GLN A O 1
ATOM 908 N N . ARG A 1 112 ? 18.746 -8.290 -3.830 1.00 89.31 112 ARG A N 1
ATOM 909 C CA . ARG A 1 112 ? 18.481 -8.159 -2.389 1.00 89.31 112 ARG A CA 1
ATOM 910 C C . ARG A 1 112 ? 17.151 -8.790 -1.992 1.00 89.31 112 ARG A C 1
ATOM 912 O O . ARG A 1 112 ? 17.096 -9.469 -0.972 1.00 89.31 112 ARG A O 1
ATOM 919 N N . VAL A 1 113 ? 16.111 -8.593 -2.799 1.00 90.19 113 VAL A N 1
ATOM 920 C CA . VAL A 1 113 ? 14.788 -9.187 -2.564 1.00 90.19 113 VAL A CA 1
ATOM 921 C C . VAL A 1 113 ? 14.843 -10.709 -2.689 1.00 90.19 113 VAL A C 1
ATOM 923 O O . VAL A 1 113 ? 14.415 -11.402 -1.772 1.00 90.19 113 VAL A O 1
ATOM 926 N N . ASP A 1 114 ? 15.442 -11.230 -3.761 1.00 90.44 114 ASP A N 1
ATOM 927 C CA . ASP A 1 114 ? 15.547 -12.673 -4.009 1.00 90.44 114 ASP A CA 1
ATOM 928 C C . ASP A 1 114 ? 16.410 -13.379 -2.949 1.00 90.44 114 ASP A C 1
ATOM 930 O O . ASP A 1 114 ? 16.120 -14.504 -2.545 1.00 90.44 114 ASP A O 1
ATOM 934 N N . GLY A 1 115 ? 17.466 -12.712 -2.473 1.00 86.62 115 GLY A N 1
ATOM 935 C CA . GLY A 1 115 ? 18.337 -13.216 -1.412 1.00 86.62 115 GLY A CA 1
ATOM 936 C C . GLY A 1 115 ? 17.768 -13.069 0.002 1.00 86.62 115 GLY A C 1
ATOM 937 O O . GLY A 1 115 ? 18.429 -13.484 0.952 1.00 86.62 115 GLY A O 1
ATOM 938 N N . ASN A 1 116 ? 16.587 -12.460 0.162 1.00 81.75 116 ASN A N 1
ATOM 939 C CA . ASN A 1 116 ? 16.021 -12.063 1.455 1.00 81.75 116 ASN A CA 1
ATOM 940 C C . ASN A 1 116 ? 17.000 -11.218 2.307 1.00 81.75 116 ASN A C 1
ATOM 942 O O . ASN A 1 116 ? 17.026 -11.302 3.533 1.00 81.75 116 ASN A O 1
ATOM 946 N N . LEU A 1 117 ? 17.829 -10.408 1.638 1.00 73.88 117 LEU A N 1
ATOM 947 C CA . LEU A 1 117 ? 18.866 -9.547 2.220 1.00 73.88 117 LEU A CA 1
ATOM 948 C C . LEU A 1 117 ? 18.341 -8.126 2.471 1.00 73.88 117 LEU A C 1
ATOM 950 O O . LEU A 1 117 ? 19.059 -7.142 2.288 1.00 73.88 117 LEU A O 1
ATOM 954 N N . LEU A 1 118 ? 17.069 -8.013 2.854 1.00 65.19 118 LEU A N 1
ATOM 955 C CA . LEU A 1 118 ? 16.457 -6.750 3.256 1.00 65.19 118 LEU A CA 1
ATOM 956 C C . LEU A 1 118 ? 16.946 -6.411 4.670 1.00 65.19 118 LEU A C 1
ATOM 958 O O . LEU A 1 118 ? 16.237 -6.615 5.649 1.00 65.19 118 LEU A O 1
ATOM 962 N N . ASP A 1 119 ? 18.203 -5.987 4.773 1.00 59.34 119 ASP A N 1
ATOM 963 C CA . ASP A 1 119 ? 18.788 -5.518 6.025 1.00 59.34 119 ASP A CA 1
ATOM 964 C C . ASP A 1 119 ? 18.427 -4.049 6.309 1.00 59.34 119 ASP A C 1
ATOM 966 O O . ASP A 1 119 ? 17.948 -3.301 5.445 1.00 59.34 119 ASP A O 1
ATOM 970 N N . ASP A 1 120 ? 18.737 -3.618 7.531 1.00 57.06 120 ASP A N 1
ATOM 971 C CA . ASP A 1 120 ? 18.528 -2.246 7.996 1.00 57.06 120 ASP A CA 1
ATOM 972 C C . ASP A 1 120 ? 19.437 -1.207 7.303 1.00 57.06 120 ASP A C 1
ATOM 974 O O . ASP A 1 120 ? 19.388 -0.011 7.586 1.00 57.06 120 ASP A O 1
ATOM 978 N N . LYS A 1 121 ? 20.337 -1.633 6.416 1.00 53.03 121 LYS A N 1
ATOM 979 C CA . LYS A 1 121 ? 21.313 -0.756 5.767 1.00 53.03 121 LYS A CA 1
ATOM 980 C C . LYS A 1 121 ? 20.854 -0.344 4.377 1.00 53.03 121 LYS A C 1
ATOM 982 O O . LYS A 1 121 ? 21.126 0.780 3.954 1.00 53.03 121 LYS A O 1
ATOM 987 N N . TYR A 1 122 ? 20.179 -1.240 3.660 1.00 55.81 122 TYR A N 1
ATOM 988 C CA . TYR A 1 122 ? 19.746 -0.995 2.289 1.00 55.81 122 TYR A CA 1
ATOM 989 C C . TYR A 1 122 ? 18.286 -0.556 2.176 1.00 55.81 122 TYR A C 1
ATOM 991 O O . TYR A 1 122 ? 17.966 -0.004 1.126 1.00 55.81 122 TYR A O 1
ATOM 999 N N . TYR A 1 123 ? 17.463 -0.709 3.232 1.00 67.88 123 TYR A N 1
ATOM 1000 C CA . TYR A 1 123 ? 16.058 -0.263 3.364 1.00 67.88 123 TYR A CA 1
ATOM 1001 C C . TYR A 1 123 ? 15.434 0.260 2.058 1.00 67.88 123 TYR A C 1
ATOM 1003 O O . TYR A 1 123 ? 15.398 1.459 1.780 1.00 67.88 123 TYR A O 1
ATOM 1011 N N . ASP A 1 124 ? 14.973 -0.671 1.224 1.00 80.56 124 ASP A N 1
ATOM 1012 C CA . ASP A 1 124 ? 14.326 -0.382 -0.063 1.00 80.56 124 ASP A CA 1
ATOM 1013 C C . ASP A 1 124 ? 12.798 -0.425 0.031 1.00 80.56 124 ASP A C 1
ATOM 1015 O O . ASP A 1 124 ? 12.104 -0.406 -0.984 1.00 80.56 124 ASP A O 1
ATOM 1019 N N . TYR A 1 125 ? 12.263 -0.496 1.250 1.00 83.62 125 TYR A N 1
ATOM 1020 C CA . TYR A 1 125 ? 10.849 -0.740 1.504 1.00 83.62 125 TYR A CA 1
ATOM 1021 C C . TYR A 1 125 ? 9.934 0.272 0.800 1.00 83.62 125 TYR A C 1
ATOM 1023 O O . TYR A 1 125 ? 8.990 -0.142 0.135 1.00 83.62 125 TYR A O 1
ATOM 1031 N N . GLY A 1 126 ? 10.260 1.571 0.822 1.00 85.94 126 GLY A N 1
ATOM 1032 C CA . GLY A 1 126 ? 9.498 2.586 0.083 1.00 85.94 126 GLY A CA 1
ATOM 1033 C C . GLY A 1 126 ? 9.442 2.314 -1.428 1.00 85.94 126 GLY A C 1
ATOM 1034 O O . GLY A 1 126 ? 8.377 2.389 -2.040 1.00 85.94 126 GLY A O 1
ATOM 1035 N N . ASN A 1 127 ? 10.562 1.914 -2.040 1.00 89.12 127 ASN A N 1
ATOM 1036 C CA . ASN A 1 127 ? 10.599 1.539 -3.456 1.00 89.12 127 ASN A CA 1
ATOM 1037 C C . ASN A 1 127 ? 9.924 0.183 -3.731 1.00 89.12 127 ASN A C 1
ATOM 1039 O O . ASN A 1 127 ? 9.381 -0.001 -4.816 1.00 89.12 127 ASN A O 1
ATOM 1043 N N . LEU A 1 128 ? 9.907 -0.754 -2.779 1.00 90.00 128 LEU A N 1
ATOM 1044 C CA . LEU A 1 128 ? 9.140 -1.999 -2.902 1.00 90.00 128 LEU A CA 1
ATOM 1045 C C . LEU A 1 128 ? 7.634 -1.732 -2.863 1.00 90.00 128 LEU A C 1
ATOM 1047 O O . LEU A 1 128 ? 6.909 -2.245 -3.714 1.00 90.00 128 LEU A O 1
ATOM 1051 N N . CYS A 1 129 ? 7.172 -0.881 -1.944 1.00 87.06 129 CYS A N 1
ATOM 1052 C CA . CYS A 1 129 ? 5.795 -0.391 -1.914 1.00 87.06 129 CYS A CA 1
ATOM 1053 C C . CYS A 1 129 ? 5.436 0.332 -3.214 1.00 87.06 129 CYS A C 1
ATOM 1055 O O . CYS A 1 129 ? 4.360 0.102 -3.763 1.00 87.06 129 CYS A O 1
ATOM 1057 N N . LEU A 1 130 ? 6.355 1.149 -3.747 1.00 88.56 130 LEU A N 1
ATOM 1058 C CA . LEU A 1 130 ? 6.179 1.787 -5.049 1.00 88.56 130 LEU A CA 1
ATOM 1059 C C . LEU A 1 130 ? 5.963 0.732 -6.133 1.00 88.56 130 LEU A C 1
ATOM 1061 O O . LEU A 1 130 ? 4.922 0.736 -6.776 1.00 88.56 130 LEU A O 1
ATOM 1065 N N . LEU A 1 131 ? 6.900 -0.198 -6.314 1.00 90.19 131 LEU A N 1
ATOM 1066 C CA . LEU A 1 131 ? 6.805 -1.230 -7.350 1.00 90.19 131 LEU A CA 1
ATOM 1067 C C . LEU A 1 131 ? 5.528 -2.063 -7.230 1.00 90.19 131 LEU A C 1
ATOM 1069 O O . LEU A 1 131 ? 4.849 -2.293 -8.229 1.00 90.19 131 LEU A O 1
ATOM 1073 N N . LYS A 1 132 ? 5.145 -2.419 -6.004 1.00 87.94 132 LYS A N 1
ATOM 1074 C CA . LYS A 1 132 ? 3.894 -3.116 -5.713 1.00 87.94 132 LYS A CA 1
ATOM 1075 C C . LYS A 1 132 ? 2.665 -2.317 -6.144 1.00 87.94 132 LYS A C 1
ATOM 1077 O O . LYS A 1 132 ? 1.780 -2.868 -6.793 1.00 87.94 132 LYS A O 1
ATOM 1082 N N . LEU A 1 133 ? 2.622 -1.020 -5.842 1.00 81.75 133 LEU A N 1
ATOM 1083 C CA . LEU A 1 133 ? 1.543 -0.126 -6.266 1.00 81.75 133 LEU A CA 1
ATOM 1084 C C . LEU A 1 133 ? 1.477 0.021 -7.796 1.00 81.75 133 LEU A C 1
ATOM 1086 O O . LEU A 1 133 ? 0.387 0.142 -8.361 1.00 81.75 133 LEU A O 1
ATOM 1090 N N . LEU A 1 134 ? 2.635 -0.021 -8.463 1.00 82.12 134 LEU A N 1
ATOM 1091 C CA . LEU A 1 134 ? 2.741 0.005 -9.923 1.00 82.12 134 LEU A CA 1
ATOM 1092 C C . LEU A 1 134 ? 2.432 -1.359 -10.575 1.00 82.12 134 LEU A C 1
ATOM 1094 O O . LEU A 1 134 ? 2.253 -1.407 -11.789 1.00 82.12 134 LEU A O 1
ATOM 1098 N N . GLY A 1 135 ? 2.335 -2.441 -9.795 1.00 84.75 135 GLY A N 1
ATOM 1099 C CA . GLY A 1 135 ? 2.044 -3.791 -10.285 1.00 84.75 135 GLY A CA 1
ATOM 1100 C C . GLY A 1 135 ? 3.254 -4.543 -10.841 1.00 84.75 135 GLY A C 1
ATOM 1101 O O . GLY A 1 135 ? 3.074 -5.442 -11.652 1.00 84.75 135 GLY A O 1
ATOM 1102 N N . PHE A 1 136 ? 4.464 -4.183 -10.412 1.00 87.94 136 PHE A N 1
ATOM 1103 C CA . PHE A 1 136 ? 5.714 -4.779 -10.876 1.00 87.94 136 PHE A CA 1
ATOM 1104 C C . PHE A 1 136 ? 6.482 -5.469 -9.760 1.00 87.94 136 PHE A C 1
ATOM 1106 O O . PHE A 1 136 ? 6.468 -5.038 -8.605 1.00 87.94 136 PHE A O 1
ATOM 1113 N N . THR A 1 137 ? 7.264 -6.479 -10.136 1.00 91.94 137 THR A N 1
ATOM 1114 C CA . THR A 1 137 ? 8.342 -6.982 -9.278 1.00 91.94 137 THR A CA 1
ATOM 1115 C C . THR A 1 137 ? 9.687 -6.352 -9.664 1.00 91.94 137 THR A C 1
ATOM 1117 O O . THR A 1 137 ? 9.907 -6.030 -10.836 1.00 91.94 137 THR A O 1
ATOM 1120 N N . PRO A 1 138 ? 10.638 -6.204 -8.719 1.00 92.69 138 PRO A N 1
ATOM 1121 C CA . PRO A 1 138 ? 11.992 -5.762 -9.052 1.00 92.69 138 PRO A CA 1
ATOM 1122 C C . PRO A 1 138 ? 12.652 -6.639 -10.123 1.00 92.69 138 PRO A C 1
ATOM 1124 O O . PRO A 1 138 ? 13.285 -6.119 -11.039 1.00 92.69 138 PRO A O 1
ATOM 1127 N N . ARG A 1 139 ? 12.470 -7.964 -10.026 1.00 94.38 139 ARG A N 1
ATOM 1128 C CA . ARG A 1 139 ? 13.036 -8.947 -10.957 1.00 94.38 139 ARG A CA 1
ATOM 1129 C C . ARG A 1 139 ? 12.504 -8.764 -12.374 1.00 94.38 139 ARG A C 1
ATOM 1131 O O . ARG A 1 139 ? 13.296 -8.736 -13.307 1.00 94.38 139 ARG A O 1
ATOM 1138 N N . GLU A 1 140 ? 11.196 -8.583 -12.533 1.00 91.50 140 GLU A N 1
ATOM 1139 C CA . GLU A 1 140 ? 10.563 -8.343 -13.833 1.00 91.50 140 GLU A CA 1
ATOM 1140 C C . GLU A 1 140 ? 11.147 -7.111 -14.537 1.00 91.50 140 GLU A C 1
ATOM 1142 O O . GLU A 1 140 ? 11.604 -7.199 -15.679 1.00 91.50 140 GLU A O 1
ATOM 1147 N N . LEU A 1 141 ? 11.220 -5.974 -13.838 1.00 91.25 141 LEU A N 1
ATOM 1148 C CA . LEU A 1 141 ? 11.786 -4.748 -14.404 1.00 91.25 141 LEU A CA 1
ATOM 1149 C C . LEU A 1 141 ? 13.291 -4.865 -14.677 1.00 91.25 141 LEU A C 1
ATOM 1151 O O . LEU A 1 141 ? 13.766 -4.350 -15.694 1.00 91.25 141 LEU A O 1
ATOM 1155 N N . ALA A 1 142 ? 14.036 -5.554 -13.806 1.00 93.50 142 ALA A N 1
ATOM 1156 C CA . ALA A 1 142 ? 15.463 -5.804 -13.990 1.00 93.50 142 ALA A CA 1
ATOM 1157 C C . ALA A 1 142 ? 15.733 -6.651 -15.241 1.00 93.50 142 ALA A C 1
ATOM 1159 O O . ALA A 1 142 ? 16.587 -6.284 -16.050 1.00 93.50 142 ALA A O 1
ATOM 1160 N N . THR A 1 143 ? 14.973 -7.731 -15.452 1.00 90.94 143 THR A N 1
ATOM 1161 C CA . THR A 1 143 ? 15.082 -8.584 -16.644 1.00 90.94 143 THR A CA 1
ATOM 1162 C C . THR A 1 143 ? 14.803 -7.788 -17.916 1.00 90.94 143 THR A C 1
ATOM 1164 O O . THR A 1 143 ? 15.604 -7.831 -18.852 1.00 90.94 143 THR A O 1
ATOM 1167 N N . LEU A 1 144 ? 13.730 -6.992 -17.934 1.00 84.44 144 LEU A N 1
ATOM 1168 C CA . LEU A 1 144 ? 13.402 -6.140 -19.080 1.00 84.44 144 LEU A CA 1
ATOM 1169 C C . LEU A 1 144 ? 14.499 -5.102 -19.363 1.00 84.44 144 LEU A C 1
ATOM 1171 O O . LEU A 1 144 ? 14.808 -4.836 -20.518 1.00 84.44 144 LEU A O 1
ATOM 1175 N N . GLY A 1 145 ? 15.118 -4.531 -18.325 1.00 85.06 145 GLY A N 1
ATOM 1176 C CA . GLY A 1 145 ? 16.207 -3.561 -18.480 1.00 85.06 145 GLY A CA 1
ATOM 1177 C C . GLY A 1 145 ? 17.569 -4.159 -18.844 1.00 85.06 145 GLY A C 1
ATOM 1178 O O . GLY A 1 145 ? 18.461 -3.412 -19.236 1.00 85.06 145 GLY A O 1
ATOM 1179 N N . SER A 1 146 ? 17.770 -5.467 -18.652 1.00 87.31 146 SER A N 1
ATOM 1180 C CA . SER A 1 146 ? 19.039 -6.178 -18.901 1.00 87.31 146 SER A CA 1
ATOM 1181 C C . SER A 1 146 ? 19.020 -6.987 -20.196 1.00 87.31 146 SER A C 1
ATOM 1183 O O . SER A 1 146 ? 20.031 -7.591 -20.551 1.00 87.31 146 SER A O 1
ATOM 1185 N N . THR A 1 147 ? 17.880 -7.045 -20.887 1.00 85.38 147 THR A N 1
ATOM 1186 C CA . THR A 1 147 ? 17.741 -7.843 -22.107 1.00 85.38 147 THR A CA 1
ATOM 1187 C C . THR A 1 147 ? 18.619 -7.238 -23.208 1.00 85.38 147 THR A C 1
ATOM 1189 O O . THR A 1 147 ? 18.412 -6.081 -23.576 1.00 85.38 147 THR A O 1
ATOM 1192 N N . PRO A 1 148 ? 19.623 -7.967 -23.732 1.00 86.44 148 PRO A N 1
ATOM 1193 C CA . PRO A 1 148 ? 20.466 -7.450 -24.798 1.00 86.44 148 PRO A CA 1
ATOM 1194 C C . PRO A 1 148 ? 19.669 -7.343 -26.099 1.00 86.44 148 PRO A C 1
ATOM 1196 O O . PRO A 1 148 ? 18.822 -8.189 -26.390 1.00 86.44 148 PRO A O 1
ATOM 1199 N N . SER A 1 149 ? 19.984 -6.330 -26.909 1.00 87.38 149 SER A N 1
ATOM 1200 C CA . SER A 1 149 ? 19.390 -6.199 -28.240 1.00 87.38 149 SER A CA 1
ATOM 1201 C C . SER A 1 149 ? 19.684 -7.455 -29.075 1.00 87.38 149 SER A C 1
ATOM 1203 O O . SER A 1 149 ? 20.850 -7.855 -29.172 1.00 87.38 149 SER A O 1
ATOM 1205 N N . PRO A 1 150 ? 18.667 -8.053 -29.721 1.00 90.56 150 PRO A N 1
ATOM 1206 C CA . PRO A 1 150 ? 18.853 -9.141 -30.674 1.00 90.56 150 PRO A CA 1
ATOM 1207 C C . PRO A 1 150 ? 19.750 -8.757 -31.858 1.00 90.56 150 PRO A C 1
ATOM 1209 O O . PRO A 1 150 ? 20.036 -7.580 -32.099 1.00 90.56 150 PRO A O 1
ATOM 1212 N N . ASN A 1 151 ? 20.178 -9.767 -32.622 1.00 91.19 151 ASN A N 1
ATOM 1213 C CA . ASN A 1 151 ? 20.953 -9.566 -33.846 1.00 91.19 151 ASN A CA 1
ATOM 1214 C C . ASN A 1 151 ? 20.159 -8.711 -34.848 1.00 91.19 151 ASN A C 1
ATOM 1216 O O . ASN A 1 151 ? 18.978 -8.961 -35.071 1.00 91.19 151 ASN A O 1
ATOM 1220 N N . ILE A 1 152 ? 20.824 -7.751 -35.499 1.00 90.06 152 ILE A N 1
ATOM 1221 C CA . ILE A 1 152 ? 20.187 -6.833 -36.454 1.00 90.06 152 ILE A CA 1
ATOM 1222 C C . ILE A 1 152 ? 19.488 -7.545 -37.628 1.00 90.06 152 ILE A C 1
ATOM 1224 O O . ILE A 1 152 ? 18.540 -7.014 -38.198 1.00 90.06 152 ILE A O 1
ATOM 1228 N N . ASN A 1 153 ? 19.944 -8.749 -37.980 1.00 94.38 153 ASN A N 1
ATOM 1229 C CA . ASN A 1 153 ? 19.384 -9.539 -39.076 1.00 94.38 153 ASN A CA 1
ATOM 1230 C C . ASN A 1 153 ? 18.189 -10.411 -38.652 1.00 94.38 153 ASN A C 1
ATOM 1232 O O . ASN A 1 153 ? 17.548 -11.007 -39.515 1.00 94.38 153 ASN A O 1
ATOM 1236 N N . ASP A 1 154 ? 17.894 -10.508 -37.353 1.00 92.88 154 ASP A N 1
ATOM 1237 C CA . ASP A 1 154 ? 16.757 -11.264 -36.827 1.00 92.88 154 ASP A CA 1
ATOM 1238 C C . ASP A 1 154 ? 15.568 -10.324 -36.586 1.00 92.88 154 ASP A C 1
ATOM 1240 O O . ASP A 1 154 ? 15.368 -9.769 -35.502 1.00 92.88 154 ASP A O 1
ATOM 1244 N N . THR A 1 155 ? 14.792 -10.102 -37.647 1.00 92.94 155 THR A N 1
ATOM 1245 C CA . THR A 1 155 ? 13.688 -9.134 -37.657 1.00 92.94 155 THR A CA 1
ATOM 1246 C C . THR A 1 155 ? 12.567 -9.487 -36.682 1.00 92.94 155 THR A C 1
ATOM 1248 O O . THR A 1 155 ? 11.960 -8.583 -36.108 1.00 92.94 155 THR A O 1
ATOM 1251 N N . GLU A 1 156 ? 12.295 -10.778 -36.474 1.00 94.38 156 GLU A N 1
ATOM 1252 C CA . GLU A 1 156 ? 11.254 -11.226 -35.543 1.00 94.38 156 GLU A CA 1
ATOM 1253 C C . GLU A 1 156 ? 11.702 -11.034 -34.093 1.00 94.38 156 GLU A C 1
ATOM 1255 O O . GLU A 1 156 ? 10.954 -10.468 -33.291 1.00 94.38 156 GLU A O 1
ATOM 1260 N N . ALA A 1 157 ? 12.943 -11.405 -33.757 1.00 92.19 157 ALA A N 1
ATOM 1261 C CA . ALA A 1 157 ? 13.475 -11.167 -32.419 1.00 92.19 157 ALA A CA 1
ATOM 1262 C C . ALA A 1 157 ? 13.539 -9.666 -32.089 1.00 92.19 157 ALA A C 1
ATOM 1264 O O . ALA A 1 157 ? 13.166 -9.266 -30.986 1.00 92.19 157 ALA A O 1
ATOM 1265 N N . LEU A 1 158 ? 13.948 -8.820 -33.044 1.00 92.44 158 LEU A N 1
ATOM 1266 C CA . LEU A 1 158 ? 13.951 -7.360 -32.879 1.00 92.44 158 LEU A CA 1
ATOM 1267 C C . LEU A 1 158 ? 12.557 -6.790 -32.613 1.00 92.44 158 LEU A C 1
ATOM 1269 O O . LEU A 1 158 ? 12.412 -5.885 -31.791 1.00 92.44 158 LEU A O 1
ATOM 1273 N N . LYS A 1 159 ? 11.535 -7.308 -33.302 1.00 93.44 159 LYS A N 1
ATOM 1274 C CA . LYS A 1 159 ? 10.151 -6.887 -33.093 1.00 93.44 159 LYS A CA 1
ATOM 1275 C C . LYS A 1 159 ? 9.681 -7.239 -31.682 1.00 93.44 159 LYS A C 1
ATOM 1277 O O . LYS A 1 159 ? 9.215 -6.352 -30.977 1.00 93.44 159 LYS A O 1
ATOM 1282 N N . ILE A 1 160 ? 9.894 -8.482 -31.245 1.00 91.50 160 ILE A N 1
ATOM 1283 C CA . ILE A 1 160 ? 9.553 -8.931 -29.884 1.00 91.50 160 ILE A CA 1
ATOM 1284 C C . ILE A 1 160 ? 10.273 -8.076 -28.834 1.00 91.50 160 ILE A C 1
ATOM 1286 O O . ILE A 1 160 ? 9.657 -7.635 -27.867 1.00 91.50 160 ILE A O 1
ATOM 1290 N N . TYR A 1 161 ? 11.563 -7.809 -29.038 1.00 90.81 161 TYR A N 1
ATOM 1291 C CA . TYR A 1 161 ? 12.354 -6.969 -28.143 1.00 90.81 161 TYR A CA 1
ATOM 1292 C C . TYR A 1 161 ? 11.792 -5.544 -28.043 1.00 90.81 161 TYR A C 1
ATOM 1294 O O . TYR A 1 161 ? 11.639 -5.014 -26.943 1.00 90.81 161 TYR A O 1
ATOM 1302 N N . ARG A 1 162 ? 11.421 -4.927 -29.174 1.00 90.38 162 ARG A N 1
ATOM 1303 C CA . ARG A 1 162 ? 10.803 -3.595 -29.169 1.00 90.38 162 ARG A CA 1
ATOM 1304 C C . ARG A 1 162 ? 9.447 -3.602 -28.470 1.00 90.38 162 ARG A C 1
ATOM 1306 O O . ARG A 1 162 ? 9.209 -2.742 -27.632 1.00 90.38 162 ARG A O 1
ATOM 1313 N N . ASP A 1 163 ? 8.610 -4.594 -28.758 1.00 91.62 163 ASP A N 1
ATOM 1314 C CA . ASP A 1 163 ? 7.288 -4.736 -28.145 1.00 91.62 163 ASP A CA 1
ATOM 1315 C C . ASP A 1 163 ? 7.394 -4.885 -26.613 1.00 91.62 163 ASP A C 1
ATOM 1317 O O . ASP A 1 163 ? 6.578 -4.332 -25.875 1.00 91.62 163 ASP A O 1
ATOM 1321 N N . GLN A 1 164 ? 8.434 -5.562 -26.107 1.00 89.12 164 GLN A N 1
ATOM 1322 C CA . GLN A 1 164 ? 8.720 -5.654 -24.670 1.00 89.12 164 GLN A CA 1
ATOM 1323 C C . GLN A 1 164 ? 9.112 -4.302 -24.055 1.00 89.12 164 GLN A C 1
ATOM 1325 O O . GLN A 1 164 ? 8.606 -3.945 -22.987 1.00 89.12 164 GLN A O 1
ATOM 1330 N N . LEU A 1 165 ? 9.986 -3.534 -24.716 1.00 88.50 165 LEU A N 1
ATOM 1331 C CA . LEU A 1 165 ? 10.378 -2.195 -24.257 1.00 88.50 165 LEU A CA 1
ATOM 1332 C C . LEU A 1 165 ? 9.200 -1.213 -24.278 1.00 88.50 165 LEU A C 1
ATOM 1334 O O . LEU A 1 165 ? 9.003 -0.453 -23.323 1.00 88.50 165 LEU A O 1
ATOM 1338 N N . ASP A 1 166 ? 8.399 -1.260 -25.340 1.00 90.38 166 ASP A N 1
ATOM 1339 C CA . ASP A 1 166 ? 7.192 -0.454 -25.492 1.00 90.38 166 ASP A CA 1
ATOM 1340 C C . ASP A 1 166 ? 6.185 -0.821 -24.391 1.00 90.38 166 ASP A C 1
ATOM 1342 O O . ASP A 1 166 ? 5.710 0.058 -23.669 1.00 90.38 166 ASP A O 1
ATOM 1346 N N . SER A 1 167 ? 5.934 -2.118 -24.168 1.00 88.12 167 SER A N 1
ATOM 1347 C CA . SER A 1 167 ? 5.058 -2.608 -23.094 1.00 88.12 167 SER A CA 1
ATOM 1348 C C . SER A 1 167 ? 5.503 -2.116 -21.715 1.00 88.12 167 SER A C 1
ATOM 1350 O O . SER A 1 167 ? 4.680 -1.586 -20.965 1.00 88.12 167 SER A O 1
ATOM 1352 N N . ARG A 1 168 ? 6.803 -2.217 -21.390 1.00 88.50 168 ARG A N 1
ATOM 1353 C CA . ARG A 1 168 ? 7.367 -1.695 -20.130 1.00 88.50 168 ARG A CA 1
ATOM 1354 C C . ARG A 1 168 ? 7.059 -0.211 -19.965 1.00 88.50 168 ARG A C 1
ATOM 1356 O O . ARG A 1 168 ? 6.615 0.228 -18.907 1.00 88.50 168 ARG A O 1
ATOM 1363 N N . THR A 1 169 ? 7.291 0.558 -21.023 1.00 89.00 169 THR A N 1
ATOM 1364 C CA . THR A 1 169 ? 7.096 2.009 -21.028 1.00 89.00 169 THR A CA 1
ATOM 1365 C C . THR A 1 169 ? 5.624 2.368 -20.834 1.00 89.00 169 THR A C 1
ATOM 1367 O O . THR A 1 169 ? 5.303 3.215 -20.002 1.00 89.00 169 THR A O 1
ATOM 1370 N N . TYR A 1 170 ? 4.706 1.696 -21.535 1.00 89.62 170 TYR A N 1
ATOM 1371 C CA . TYR A 1 170 ? 3.267 1.922 -21.379 1.00 89.62 170 TYR A CA 1
ATOM 1372 C C . TYR A 1 170 ? 2.769 1.596 -19.976 1.00 89.62 170 TYR A C 1
ATOM 1374 O O . TYR A 1 170 ? 2.005 2.374 -19.406 1.00 89.62 170 TYR A O 1
ATOM 1382 N N . GLN A 1 171 ? 3.211 0.478 -19.406 1.00 87.38 171 GLN A N 1
ATOM 1383 C CA . GLN A 1 171 ? 2.823 0.077 -18.060 1.00 87.38 171 GLN A CA 1
ATOM 1384 C C . GLN A 1 171 ? 3.347 1.061 -17.003 1.00 87.38 171 GLN A C 1
ATOM 1386 O O . GLN A 1 171 ? 2.572 1.508 -16.161 1.00 87.38 171 GLN A O 1
ATOM 1391 N N . LEU A 1 172 ? 4.617 1.479 -17.083 1.00 89.94 172 LEU A N 1
ATOM 1392 C CA . LEU A 1 172 ? 5.181 2.492 -16.180 1.00 89.94 172 LEU A CA 1
ATOM 1393 C C . LEU A 1 172 ? 4.475 3.848 -16.312 1.00 89.94 172 LEU A C 1
ATOM 1395 O O . LEU A 1 172 ? 4.170 4.487 -15.303 1.00 89.94 172 LEU A O 1
ATOM 1399 N N . ASN A 1 173 ? 4.137 4.267 -17.533 1.00 89.38 173 ASN A N 1
ATOM 1400 C CA . ASN A 1 173 ? 3.363 5.486 -17.770 1.00 89.38 173 ASN A CA 1
ATOM 1401 C C . ASN A 1 173 ? 1.949 5.390 -17.182 1.00 89.38 173 ASN A C 1
ATOM 1403 O O . ASN A 1 173 ? 1.501 6.305 -16.492 1.00 89.38 173 ASN A O 1
ATOM 1407 N N . ALA A 1 174 ? 1.248 4.277 -17.409 1.00 86.62 174 ALA A N 1
ATOM 1408 C CA . ALA A 1 174 ? -0.080 4.048 -16.843 1.00 86.62 174 ALA A CA 1
ATOM 1409 C C . ALA A 1 174 ? -0.043 4.067 -15.307 1.00 86.62 174 ALA A C 1
ATOM 1411 O O . ALA A 1 174 ? -0.891 4.684 -14.658 1.00 86.62 174 ALA A O 1
ATOM 1412 N N . ALA A 1 175 ? 0.980 3.443 -14.728 1.00 83.25 175 ALA A N 1
ATOM 1413 C CA . ALA A 1 175 ? 1.187 3.397 -13.294 1.00 83.25 175 ALA A CA 1
ATOM 1414 C C . ALA A 1 175 ? 1.538 4.785 -12.714 1.00 83.25 175 ALA A C 1
ATOM 1416 O O . ALA A 1 175 ? 1.004 5.168 -11.674 1.00 83.25 175 ALA A O 1
ATOM 1417 N N . SER A 1 176 ? 2.323 5.591 -13.437 1.00 87.62 176 SER A N 1
ATOM 1418 C CA . SER A 1 176 ? 2.620 6.994 -13.104 1.00 87.62 176 SER A CA 1
ATOM 1419 C C . SER A 1 176 ? 1.365 7.871 -13.076 1.00 87.62 176 SER A C 1
ATOM 1421 O O . SER A 1 176 ? 1.147 8.635 -12.133 1.00 87.62 176 SER A O 1
ATOM 1423 N N . VAL A 1 177 ? 0.488 7.727 -14.078 1.00 87.19 177 VAL A N 1
ATOM 1424 C CA . VAL A 1 177 ? -0.801 8.440 -14.136 1.00 87.19 177 VAL A CA 1
ATOM 1425 C C . VAL A 1 177 ? -1.690 8.051 -12.958 1.00 87.19 177 VAL A C 1
ATOM 1427 O O . VAL A 1 177 ? -2.278 8.925 -12.316 1.00 87.19 177 VAL A O 1
ATOM 1430 N N . ARG A 1 178 ? -1.772 6.751 -12.648 1.00 82.44 178 ARG A N 1
ATOM 1431 C CA . ARG A 1 178 ? -2.532 6.251 -11.497 1.00 82.44 178 ARG A CA 1
ATOM 1432 C C . ARG A 1 178 ? -2.004 6.846 -10.195 1.00 82.44 178 ARG A C 1
ATOM 1434 O O . ARG A 1 178 ? -2.783 7.412 -9.437 1.00 82.44 178 ARG A O 1
ATOM 1441 N N . LEU A 1 179 ? -0.697 6.773 -9.967 1.00 81.25 179 LEU A N 1
ATOM 1442 C CA . LEU A 1 179 ? -0.064 7.288 -8.757 1.00 81.25 179 LEU A CA 1
ATOM 1443 C C . LEU A 1 179 ? -0.253 8.805 -8.604 1.00 81.25 179 LEU A C 1
ATOM 1445 O O . LEU A 1 179 ? -0.644 9.268 -7.537 1.00 81.25 179 LEU A O 1
ATOM 1449 N N . THR A 1 180 ? -0.072 9.571 -9.683 1.00 85.00 180 THR A N 1
ATOM 1450 C CA . THR A 1 180 ? -0.341 11.019 -9.700 1.00 85.00 180 THR A CA 1
ATOM 1451 C C . THR A 1 180 ? -1.789 11.323 -9.317 1.00 85.00 180 THR A C 1
ATOM 1453 O O . THR A 1 180 ? -2.047 12.242 -8.540 1.00 85.00 180 THR A O 1
ATOM 1456 N N . LYS A 1 181 ? -2.752 10.554 -9.839 1.00 8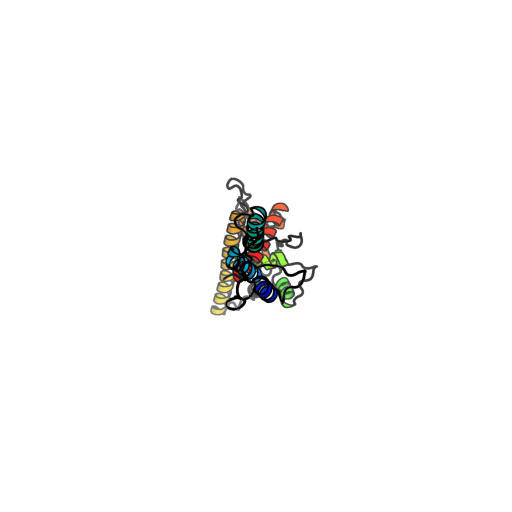3.00 181 LYS A N 1
ATOM 1457 C CA . LYS A 1 181 ? -4.172 10.731 -9.515 1.00 83.00 181 LYS A CA 1
ATOM 1458 C C . LYS A 1 181 ? -4.455 10.465 -8.036 1.00 83.00 181 LYS A C 1
ATOM 1460 O O . LYS A 1 181 ? -5.179 11.248 -7.429 1.00 83.00 181 LYS A O 1
ATOM 1465 N N . GLU A 1 182 ? -3.887 9.403 -7.469 1.00 78.38 182 GLU A N 1
ATOM 1466 C CA . GLU A 1 182 ? -4.066 9.071 -6.050 1.00 78.38 182 GLU A CA 1
ATOM 1467 C C . GLU A 1 182 ? -3.397 10.098 -5.128 1.00 78.38 182 GLU A C 1
ATOM 1469 O O . GLU A 1 182 ? -4.010 10.559 -4.173 1.00 78.38 182 GLU A O 1
ATOM 1474 N N . ILE A 1 183 ? -2.178 10.547 -5.438 1.00 78.31 183 ILE A N 1
ATOM 1475 C CA . ILE A 1 183 ? -1.521 11.599 -4.646 1.00 78.31 183 ILE A CA 1
ATOM 1476 C C . ILE A 1 183 ? -2.353 12.883 -4.684 1.00 78.31 183 ILE A C 1
ATOM 1478 O O . ILE A 1 183 ? -2.604 13.479 -3.642 1.00 78.31 183 ILE A O 1
ATOM 1482 N N . ARG A 1 184 ? -2.847 13.291 -5.860 1.00 79.94 184 ARG A N 1
ATOM 1483 C CA . ARG A 1 184 ? -3.700 14.483 -5.991 1.00 79.94 184 ARG A CA 1
ATOM 1484 C C . ARG A 1 184 ? -5.036 14.343 -5.262 1.00 79.94 184 ARG A C 1
ATOM 1486 O O . ARG A 1 184 ? -5.524 15.343 -4.743 1.00 79.94 184 ARG A O 1
ATOM 1493 N N . SER A 1 185 ? -5.626 13.146 -5.227 1.00 77.94 185 SER A N 1
ATOM 1494 C CA . SER A 1 185 ? -6.915 12.923 -4.563 1.00 77.94 185 SER A CA 1
ATOM 1495 C C . SER A 1 185 ? -6.820 13.115 -3.050 1.00 77.94 185 SER A C 1
ATOM 1497 O O . SER A 1 185 ? -7.769 13.618 -2.453 1.00 77.94 185 SER A O 1
ATOM 1499 N N . VAL A 1 186 ? -5.675 12.778 -2.445 1.00 72.69 186 VAL A N 1
ATOM 1500 C CA . VAL A 1 186 ? -5.482 12.924 -0.997 1.00 72.69 186 VAL A CA 1
ATOM 1501 C C . VAL A 1 186 ? -4.803 14.237 -0.617 1.00 72.69 186 VAL A C 1
ATOM 1503 O O . VAL A 1 186 ? -5.203 14.868 0.357 1.00 72.69 186 VAL A O 1
ATOM 1506 N N . TRP A 1 187 ? -3.801 14.676 -1.380 1.00 72.94 187 TRP A N 1
ATOM 1507 C CA . TRP A 1 187 ? -3.091 15.929 -1.115 1.00 72.94 187 TRP A CA 1
ATOM 1508 C C . TRP A 1 187 ? -3.945 17.166 -1.408 1.00 72.94 187 TRP A C 1
ATOM 1510 O O . TRP A 1 187 ? -3.742 18.201 -0.781 1.00 72.94 187 TRP A O 1
ATOM 1520 N N . MET A 1 188 ? -4.906 17.056 -2.336 1.00 73.75 188 MET A N 1
ATOM 1521 C CA . MET A 1 188 ? -5.751 18.164 -2.797 1.00 73.75 188 MET A CA 1
ATOM 1522 C C . MET A 1 188 ? -4.938 19.447 -3.072 1.00 73.75 188 MET A C 1
ATOM 1524 O O . MET A 1 188 ? -5.227 20.494 -2.487 1.00 73.75 188 MET A O 1
ATOM 1528 N N . PRO A 1 189 ? -3.898 19.384 -3.929 1.00 70.50 189 PRO A N 1
ATOM 1529 C CA . PRO A 1 189 ? -3.071 20.550 -4.211 1.00 70.50 189 PRO A CA 1
ATOM 1530 C C . PRO A 1 189 ? -3.915 21.673 -4.811 1.00 70.50 189 PRO A C 1
ATOM 1532 O O . PRO A 1 189 ? -4.882 21.421 -5.537 1.00 70.50 189 PRO A O 1
ATOM 1535 N N . ASN A 1 190 ? -3.532 22.918 -4.532 1.00 68.75 190 ASN A N 1
ATOM 1536 C CA . ASN A 1 190 ? -4.206 24.068 -5.115 1.00 68.75 190 ASN A CA 1
ATOM 1537 C C . ASN A 1 190 ? -4.026 24.038 -6.649 1.00 68.75 190 ASN A C 1
ATOM 1539 O O . ASN A 1 190 ? -2.884 24.061 -7.104 1.00 68.75 190 ASN A O 1
ATOM 1543 N N . PRO A 1 191 ? -5.106 24.005 -7.454 1.00 65.19 191 PRO A N 1
ATOM 1544 C CA . PRO A 1 191 ? -5.007 23.958 -8.914 1.00 65.19 191 PRO A CA 1
ATOM 1545 C C . PRO A 1 191 ? -4.319 25.187 -9.523 1.00 65.19 191 PRO A C 1
ATOM 1547 O O . PRO A 1 191 ? -3.785 25.093 -10.625 1.00 65.19 191 PRO A O 1
ATOM 1550 N N . ASP A 1 192 ? -4.298 26.311 -8.803 1.00 66.50 192 ASP A N 1
ATOM 1551 C CA . ASP A 1 192 ? -3.660 27.560 -9.230 1.00 66.50 192 ASP A CA 1
ATOM 1552 C C . ASP A 1 192 ? -2.173 27.632 -8.847 1.00 66.50 192 ASP A C 1
ATOM 1554 O O . ASP A 1 192 ? -1.505 28.640 -9.096 1.00 66.50 192 ASP A O 1
ATOM 1558 N N . ARG A 1 193 ? -1.640 26.584 -8.208 1.00 62.12 193 ARG A N 1
ATOM 1559 C CA . ARG A 1 193 ? -0.227 26.470 -7.858 1.00 62.12 193 ARG A CA 1
ATOM 1560 C C . ARG A 1 193 ? 0.395 25.222 -8.486 1.00 62.12 193 ARG A C 1
ATOM 1562 O O . ARG A 1 193 ? -0.243 24.174 -8.544 1.00 62.12 193 ARG A O 1
ATOM 1569 N N . PRO A 1 194 ? 1.676 25.285 -8.881 1.00 58.25 194 PRO A N 1
ATOM 1570 C CA . PRO A 1 194 ? 2.381 24.161 -9.499 1.00 58.25 194 PRO A CA 1
ATOM 1571 C C . PRO A 1 194 ? 2.632 22.979 -8.544 1.00 58.25 194 PRO A C 1
ATOM 1573 O O . PRO A 1 194 ? 3.199 21.978 -8.938 1.00 58.25 194 PRO A O 1
ATOM 1576 N N . GLU A 1 195 ? 2.161 23.050 -7.298 1.00 56.53 195 GLU A N 1
ATOM 1577 C CA . GLU A 1 195 ? 2.325 22.040 -6.242 1.00 56.53 195 GLU A CA 1
ATOM 1578 C C . GLU A 1 195 ? 1.691 20.672 -6.592 1.00 56.53 195 GLU A C 1
ATOM 1580 O O . GLU A 1 195 ? 1.928 19.677 -5.906 1.00 56.53 195 GLU A O 1
ATOM 1585 N N . ALA A 1 196 ? 0.858 20.617 -7.639 1.00 56.91 196 ALA A N 1
ATOM 1586 C CA . ALA A 1 196 ? 0.211 19.417 -8.163 1.00 56.91 196 ALA A CA 1
ATOM 1587 C C . ALA A 1 196 ? 1.063 18.715 -9.230 1.00 56.91 196 ALA A C 1
ATOM 1589 O O . ALA A 1 196 ? 0.552 18.363 -10.297 1.00 56.91 196 ALA A O 1
ATOM 1590 N N . ASP A 1 197 ? 2.348 18.527 -8.988 1.00 68.94 197 ASP A N 1
ATOM 1591 C CA . ASP A 1 197 ? 3.250 18.013 -10.009 1.00 68.94 197 ASP A CA 1
ATOM 1592 C C . ASP A 1 197 ? 2.878 16.598 -10.481 1.00 68.94 197 ASP A C 1
ATOM 1594 O O . ASP A 1 197 ? 2.288 15.796 -9.744 1.00 68.94 197 ASP A O 1
ATOM 1598 N N . LYS A 1 198 ? 3.190 16.274 -11.741 1.00 83.94 198 LYS A N 1
ATOM 1599 C CA . LYS A 1 198 ? 2.942 14.924 -12.267 1.00 83.94 198 LYS A CA 1
ATOM 1600 C C . LYS A 1 198 ? 4.101 14.031 -11.851 1.00 83.94 198 LYS A C 1
ATOM 1602 O O . LYS A 1 198 ? 5.214 14.189 -12.346 1.00 83.94 198 LYS A O 1
ATOM 1607 N N . LEU A 1 199 ? 3.832 13.079 -10.964 1.00 87.75 199 LEU A N 1
ATOM 1608 C CA . LEU A 1 199 ? 4.819 12.078 -10.594 1.00 87.75 199 LEU A CA 1
ATOM 1609 C C . LEU A 1 199 ? 4.956 11.072 -11.739 1.00 87.75 199 LEU A C 1
ATOM 1611 O O . LEU A 1 199 ? 3.975 10.464 -12.179 1.00 87.75 199 LEU A O 1
ATOM 1615 N N . LYS A 1 200 ? 6.185 10.882 -12.199 1.00 90.00 200 LYS A N 1
ATOM 1616 C CA . LYS A 1 200 ? 6.545 9.915 -13.226 1.00 90.00 200 LYS A CA 1
ATOM 1617 C C . LYS A 1 200 ? 7.541 8.920 -12.667 1.00 90.00 200 LYS A C 1
ATOM 1619 O O . LYS A 1 200 ? 8.493 9.269 -11.974 1.00 90.00 200 LYS A O 1
ATOM 1624 N N . VAL A 1 201 ? 7.327 7.667 -13.023 1.00 91.31 201 VAL A N 1
ATOM 1625 C CA . VAL A 1 201 ? 8.257 6.579 -12.775 1.00 91.31 201 VAL A CA 1
ATOM 1626 C C . VAL A 1 201 ? 8.787 6.142 -14.126 1.00 91.31 201 VAL A C 1
ATOM 1628 O O . VAL A 1 201 ? 8.044 5.630 -14.961 1.00 91.31 201 VAL A O 1
ATOM 1631 N N . ILE A 1 202 ? 10.071 6.379 -14.347 1.00 91.69 202 ILE A N 1
ATOM 1632 C CA . ILE A 1 202 ? 10.748 6.096 -15.609 1.00 91.69 202 ILE A CA 1
ATOM 1633 C C . ILE A 1 202 ? 11.802 5.020 -15.380 1.00 91.69 202 ILE A C 1
ATOM 1635 O O . ILE A 1 202 ? 12.421 4.951 -14.320 1.00 91.69 202 ILE A O 1
ATOM 1639 N N . ALA A 1 203 ? 12.018 4.172 -16.379 1.00 91.12 203 ALA A N 1
ATOM 1640 C CA . ALA A 1 203 ? 13.089 3.189 -16.350 1.00 91.12 203 ALA A CA 1
ATOM 1641 C C . ALA A 1 203 ? 14.102 3.512 -17.453 1.00 91.12 203 ALA A C 1
ATOM 1643 O O . ALA A 1 203 ? 13.782 3.447 -18.641 1.00 91.12 203 ALA A O 1
ATOM 1644 N N . ASP A 1 204 ? 15.322 3.834 -17.039 1.00 90.12 204 ASP A N 1
ATOM 1645 C CA . ASP A 1 204 ? 16.471 4.184 -17.870 1.00 90.12 204 ASP A CA 1
ATOM 1646 C C . ASP A 1 204 ? 17.508 3.058 -17.768 1.00 90.12 204 ASP A C 1
ATOM 1648 O O . ASP A 1 204 ? 18.266 2.957 -16.798 1.00 90.12 204 ASP A O 1
ATOM 1652 N N . GLY A 1 205 ? 17.447 2.118 -18.717 1.00 89.50 205 GLY A N 1
ATOM 1653 C CA . GLY A 1 205 ? 18.179 0.853 -18.635 1.00 89.50 205 GLY A CA 1
ATOM 1654 C C . GLY A 1 205 ? 17.857 0.095 -17.342 1.00 89.50 205 GLY A C 1
ATOM 1655 O O . GLY A 1 205 ? 16.729 -0.380 -17.165 1.00 89.50 205 GLY A O 1
ATOM 1656 N N . GLN A 1 206 ? 18.860 0.013 -16.460 1.00 93.31 206 GLN A N 1
ATOM 1657 C CA . GLN A 1 206 ? 18.808 -0.621 -15.138 1.00 93.31 206 GLN A CA 1
ATOM 1658 C C . GLN A 1 206 ? 18.421 0.311 -13.986 1.00 93.31 206 GLN A C 1
ATOM 1660 O O . GLN A 1 206 ? 18.291 -0.154 -12.855 1.00 93.31 206 GLN A O 1
ATOM 1665 N N . TYR A 1 207 ? 18.231 1.603 -14.235 1.00 93.12 207 TYR A N 1
ATOM 1666 C CA . TYR A 1 207 ? 17.845 2.552 -13.201 1.00 93.12 207 TYR A CA 1
ATOM 1667 C C . TYR A 1 207 ? 16.358 2.865 -13.291 1.00 93.12 207 TYR A C 1
ATOM 1669 O O . TYR A 1 207 ? 15.869 3.323 -14.322 1.00 93.12 207 TYR A O 1
ATOM 1677 N N . LEU A 1 208 ? 15.640 2.644 -12.194 1.00 93.25 208 LEU A N 1
ATOM 1678 C CA . LEU A 1 208 ? 14.294 3.173 -12.017 1.00 93.25 208 LEU A CA 1
ATOM 1679 C C . LEU A 1 208 ? 14.417 4.544 -11.363 1.00 93.25 208 LEU A C 1
ATOM 1681 O O . LEU A 1 208 ? 14.979 4.639 -10.271 1.00 93.25 208 LEU A O 1
ATOM 1685 N N . LYS A 1 209 ? 13.896 5.579 -12.021 1.00 93.62 209 LYS A N 1
ATOM 1686 C CA . LYS A 1 209 ? 13.898 6.949 -11.515 1.00 93.62 209 LYS A CA 1
ATOM 1687 C C . LYS A 1 209 ? 12.476 7.403 -11.216 1.00 93.62 209 LYS A C 1
ATOM 1689 O O . LYS A 1 209 ? 11.550 7.133 -11.981 1.00 93.62 209 LYS A O 1
ATOM 1694 N N . VAL A 1 210 ? 12.322 8.103 -10.104 1.00 91.81 210 VAL A N 1
ATOM 1695 C CA . VAL A 1 210 ? 11.090 8.758 -9.681 1.00 91.81 210 VAL A CA 1
ATOM 1696 C C . VAL A 1 210 ? 11.308 10.251 -9.849 1.00 91.81 210 VAL A C 1
ATOM 1698 O O . VAL A 1 210 ? 12.118 10.857 -9.146 1.00 91.81 210 VAL A O 1
ATOM 1701 N N . VAL A 1 211 ? 10.607 10.821 -10.820 1.00 91.88 211 VAL A N 1
ATOM 1702 C CA . VAL A 1 211 ? 10.731 12.222 -11.213 1.00 91.88 211 VAL A CA 1
ATOM 1703 C C . VAL A 1 211 ? 9.380 12.910 -11.136 1.00 91.88 211 VAL A C 1
ATOM 1705 O O . VAL A 1 211 ? 8.323 12.281 -11.096 1.00 91.88 211 VAL A O 1
ATOM 1708 N N . VAL A 1 212 ? 9.429 14.224 -11.084 1.00 88.81 212 VAL A N 1
ATOM 1709 C CA . VAL A 1 212 ? 8.310 15.111 -10.844 1.00 88.81 212 VAL A CA 1
ATOM 1710 C C . VAL A 1 212 ? 8.343 16.147 -11.960 1.00 88.81 212 VAL A C 1
ATOM 1712 O O . VAL A 1 212 ? 9.320 16.883 -12.072 1.00 88.81 212 VAL A O 1
ATOM 1715 N N . GLU A 1 213 ? 7.316 16.159 -12.808 1.00 87.12 213 GLU A N 1
ATOM 1716 C CA . GLU A 1 213 ? 7.180 17.155 -13.877 1.00 87.12 213 GLU A CA 1
ATOM 1717 C C . GLU A 1 213 ? 6.686 18.477 -13.280 1.00 87.12 213 GLU A C 1
ATOM 1719 O O . GLU A 1 213 ? 5.601 18.496 -12.687 1.00 87.12 213 GLU A O 1
ATOM 1724 N N . ASP A 1 214 ? 7.464 19.547 -13.451 1.00 79.50 214 ASP A N 1
ATOM 1725 C CA . ASP A 1 214 ? 7.095 20.906 -13.042 1.00 79.50 214 ASP A CA 1
ATOM 1726 C C . ASP A 1 214 ? 6.055 21.557 -13.985 1.00 79.50 214 ASP A C 1
ATOM 1728 O O . ASP A 1 214 ? 5.529 20.941 -14.917 1.00 79.50 214 ASP A O 1
ATOM 1732 N N . ASP A 1 215 ? 5.731 22.828 -13.748 1.00 76.00 215 ASP A N 1
ATOM 1733 C CA . ASP A 1 215 ? 4.778 23.599 -14.554 1.00 76.00 215 ASP A CA 1
ATOM 1734 C C . ASP A 1 215 ? 5.260 23.929 -15.970 1.00 76.00 215 ASP A C 1
ATOM 1736 O O . ASP A 1 215 ? 4.440 24.186 -16.857 1.00 76.00 215 ASP A O 1
ATOM 1740 N N . LEU A 1 216 ? 6.570 23.885 -16.200 1.00 80.06 216 LEU A N 1
ATOM 1741 C CA . LEU A 1 216 ? 7.195 24.063 -17.507 1.00 80.06 216 LEU A CA 1
ATOM 1742 C C . LEU A 1 216 ? 7.319 22.741 -18.280 1.00 80.06 216 LEU A C 1
ATOM 1744 O O . LEU A 1 216 ? 7.718 22.754 -19.448 1.00 80.06 216 LEU A O 1
ATOM 1748 N N . GLY A 1 217 ? 6.947 21.612 -17.670 1.00 80.44 217 GLY A N 1
ATOM 1749 C CA . GLY A 1 217 ? 7.048 20.286 -18.270 1.00 80.44 217 GLY A CA 1
ATOM 1750 C C . GLY A 1 217 ? 8.426 19.638 -18.111 1.00 80.44 217 GLY A C 1
ATOM 1751 O O . GLY A 1 217 ? 8.735 18.692 -18.839 1.00 80.44 217 GLY A O 1
ATOM 1752 N N . VAL A 1 218 ? 9.270 20.153 -17.215 1.00 85.44 218 VAL A N 1
ATOM 1753 C CA . VAL A 1 218 ? 10.619 19.643 -16.954 1.00 85.44 218 VAL A CA 1
ATOM 1754 C C . VAL A 1 218 ? 10.564 18.562 -15.883 1.00 85.44 218 VAL A C 1
ATOM 1756 O O . VAL A 1 218 ? 9.982 18.750 -14.817 1.00 85.44 218 VAL A O 1
ATOM 1759 N N . ASP A 1 219 ? 11.209 17.429 -16.158 1.00 89.50 219 ASP A N 1
ATOM 1760 C CA . ASP A 1 219 ? 11.330 16.333 -15.202 1.00 89.50 219 ASP A CA 1
ATOM 1761 C C . ASP A 1 219 ? 12.478 16.602 -14.220 1.00 89.50 219 ASP A C 1
ATOM 1763 O O . ASP A 1 219 ? 13.645 16.697 -14.606 1.00 89.50 219 ASP A O 1
ATOM 1767 N N . ILE A 1 220 ? 12.130 16.695 -12.939 1.00 89.31 220 ILE A N 1
ATOM 1768 C CA . ILE A 1 220 ? 13.047 16.944 -11.825 1.00 89.31 220 ILE A CA 1
ATOM 1769 C C . ILE A 1 220 ? 13.037 15.714 -10.908 1.00 89.31 220 ILE A C 1
ATOM 1771 O O . ILE A 1 220 ? 11.973 15.171 -10.617 1.00 89.31 220 ILE A O 1
ATOM 1775 N N . GLU A 1 221 ? 14.196 15.240 -10.445 1.00 90.19 221 GLU A N 1
ATOM 1776 C CA . GLU A 1 221 ? 14.245 14.085 -9.533 1.00 90.19 221 GLU A CA 1
ATOM 1777 C C . GLU A 1 221 ? 13.532 14.387 -8.204 1.00 90.19 221 GLU A C 1
ATOM 1779 O O . GLU A 1 221 ? 13.527 15.520 -7.718 1.00 90.19 221 GLU A O 1
ATOM 1784 N N . LEU A 1 222 ? 12.893 13.369 -7.613 1.00 89.12 222 LEU A N 1
ATOM 1785 C CA . LEU A 1 222 ? 12.089 13.542 -6.399 1.00 89.12 222 LEU A CA 1
ATOM 1786 C C . LEU A 1 222 ? 12.886 14.183 -5.247 1.00 89.12 222 LEU A C 1
ATOM 1788 O O . LEU A 1 222 ? 12.329 14.984 -4.499 1.00 89.12 222 LEU A O 1
ATOM 1792 N N . ASP A 1 223 ? 14.179 13.880 -5.120 1.00 87.69 223 ASP A N 1
ATOM 1793 C CA . ASP A 1 223 ? 15.059 14.408 -4.070 1.00 87.69 223 ASP A CA 1
ATOM 1794 C C . ASP A 1 223 ? 15.431 15.889 -4.235 1.00 87.69 223 ASP A C 1
ATOM 1796 O O . ASP A 1 223 ? 15.851 16.534 -3.274 1.00 87.69 223 ASP A O 1
ATOM 1800 N N . GLN A 1 224 ? 15.222 16.454 -5.424 1.00 86.88 224 GLN A N 1
ATOM 1801 C CA . GLN A 1 224 ? 15.390 17.883 -5.691 1.00 86.88 224 GLN A CA 1
ATOM 1802 C C . GLN A 1 224 ? 14.143 18.694 -5.300 1.00 86.88 224 GLN A C 1
ATOM 1804 O O . GLN A 1 224 ? 14.159 19.926 -5.334 1.00 86.88 224 GLN A O 1
ATOM 1809 N N . ARG A 1 225 ? 13.050 18.030 -4.898 1.00 85.81 225 ARG A N 1
ATOM 1810 C CA . ARG A 1 225 ? 11.868 18.674 -4.306 1.00 85.81 225 ARG A CA 1
ATOM 1811 C C . ARG A 1 225 ? 12.066 18.899 -2.811 1.00 85.81 225 ARG A C 1
ATOM 1813 O O . ARG A 1 225 ? 12.906 18.272 -2.177 1.00 85.81 225 ARG A O 1
ATOM 1820 N N . SER A 1 226 ? 11.252 19.773 -2.218 1.00 83.75 226 SER A N 1
ATOM 1821 C CA . SER A 1 226 ? 11.279 20.007 -0.767 1.00 83.75 226 SER A CA 1
ATOM 1822 C C . SER A 1 226 ? 11.132 18.698 0.016 1.00 83.75 226 SER A C 1
ATOM 1824 O O . SER A 1 226 ? 10.299 17.869 -0.356 1.00 83.75 226 SER A O 1
ATOM 1826 N N . GLU A 1 227 ? 11.842 18.554 1.137 1.00 82.62 227 GLU A N 1
ATOM 1827 C CA . GLU A 1 227 ? 11.764 17.362 2.000 1.00 82.62 227 GLU A CA 1
ATOM 1828 C C . GLU A 1 227 ? 10.322 17.015 2.401 1.00 82.62 227 GLU A C 1
ATOM 1830 O O . GLU A 1 227 ? 9.945 15.848 2.400 1.00 82.62 227 GLU A O 1
ATOM 1835 N N . GLY A 1 228 ? 9.474 18.020 2.658 1.00 81.88 228 GLY A N 1
ATOM 1836 C CA . GLY A 1 228 ? 8.055 17.801 2.962 1.00 81.88 228 GLY A CA 1
ATOM 1837 C C . GLY A 1 228 ? 7.277 17.133 1.821 1.00 81.88 228 GLY A C 1
ATOM 1838 O O . GLY A 1 228 ? 6.419 16.292 2.072 1.00 81.88 228 GLY A O 1
ATOM 1839 N N . PHE A 1 229 ? 7.608 17.444 0.565 1.00 82.06 229 PHE A N 1
ATOM 1840 C CA . PHE A 1 229 ? 7.010 16.794 -0.606 1.00 82.06 229 PHE A CA 1
ATOM 1841 C C . PHE A 1 229 ? 7.529 15.363 -0.781 1.00 82.06 229 PHE A C 1
ATOM 1843 O O . PHE A 1 229 ? 6.745 14.450 -1.026 1.00 82.06 229 PHE A O 1
ATOM 1850 N N . GLN A 1 230 ? 8.833 15.145 -0.589 1.00 85.25 230 GLN A N 1
ATOM 1851 C CA . GLN A 1 230 ? 9.419 13.799 -0.598 1.00 85.25 230 GLN A CA 1
ATOM 1852 C C . GLN A 1 230 ? 8.769 12.904 0.461 1.00 85.25 230 GLN A C 1
ATOM 1854 O O . GLN A 1 230 ? 8.397 11.761 0.181 1.00 85.25 230 GLN A O 1
ATOM 1859 N N . TRP A 1 231 ? 8.587 13.452 1.664 1.00 83.50 231 TRP A N 1
ATOM 1860 C CA . TRP A 1 231 ? 7.913 12.795 2.775 1.00 83.50 231 TRP A CA 1
ATOM 1861 C C . TRP A 1 231 ? 6.468 12.451 2.420 1.00 83.50 231 TRP A C 1
ATOM 1863 O O . TRP A 1 231 ? 6.047 11.314 2.607 1.00 83.50 231 TRP A O 1
ATOM 1873 N N . LEU A 1 232 ? 5.728 13.398 1.839 1.00 82.31 232 LEU A N 1
ATOM 1874 C CA . LEU A 1 232 ? 4.336 13.210 1.442 1.00 82.31 232 LEU A CA 1
ATOM 1875 C C . LEU A 1 232 ? 4.174 12.082 0.414 1.00 82.31 232 LEU A C 1
ATOM 1877 O O . LEU A 1 232 ? 3.338 11.194 0.589 1.00 82.31 232 LEU A O 1
ATOM 1881 N N . VAL A 1 233 ? 4.983 12.102 -0.649 1.00 84.88 233 VAL A N 1
ATOM 1882 C CA . VAL A 1 233 ? 4.970 11.064 -1.690 1.00 84.88 233 VAL A CA 1
ATOM 1883 C C . VAL A 1 233 ? 5.287 9.703 -1.077 1.00 84.88 233 VAL A C 1
ATOM 1885 O O . VAL A 1 233 ? 4.571 8.732 -1.322 1.00 84.88 233 VAL A O 1
ATOM 1888 N N . SER A 1 234 ? 6.323 9.641 -0.242 1.00 86.00 234 SER A N 1
ATOM 1889 C CA . SER A 1 234 ? 6.751 8.404 0.414 1.00 86.00 234 SER A CA 1
ATOM 1890 C C . SER A 1 234 ? 5.686 7.848 1.355 1.00 86.00 234 SER A C 1
ATOM 1892 O O . SER A 1 234 ? 5.372 6.658 1.302 1.00 86.00 234 SER A O 1
ATOM 1894 N N . PHE A 1 235 ? 5.071 8.716 2.160 1.00 82.75 235 PHE A N 1
ATOM 1895 C CA . PHE A 1 235 ? 3.959 8.367 3.034 1.00 82.75 235 PHE A CA 1
ATOM 1896 C C . PHE A 1 235 ? 2.800 7.765 2.244 1.00 82.75 235 PHE A C 1
ATOM 1898 O O . PHE A 1 235 ? 2.330 6.685 2.595 1.00 82.75 235 PHE A O 1
ATOM 1905 N N . PHE A 1 236 ? 2.366 8.408 1.156 1.00 81.38 236 PHE A N 1
ATOM 1906 C CA . PHE A 1 236 ? 1.245 7.897 0.369 1.00 81.38 236 PHE A CA 1
ATOM 1907 C C . PHE A 1 236 ? 1.554 6.578 -0.315 1.00 81.38 236 PHE A C 1
ATOM 1909 O O . PHE A 1 236 ? 0.724 5.676 -0.270 1.00 81.38 236 PHE A O 1
ATOM 1916 N N . VAL A 1 237 ? 2.732 6.437 -0.917 1.00 84.56 237 VAL A N 1
ATOM 1917 C CA . VAL A 1 237 ? 3.136 5.184 -1.564 1.00 84.56 237 VAL A CA 1
ATOM 1918 C C . VAL A 1 237 ? 3.064 4.015 -0.580 1.00 84.56 237 VAL A C 1
ATOM 1920 O O . VAL A 1 237 ? 2.464 2.984 -0.890 1.00 84.56 237 VAL A O 1
ATOM 1923 N N . VAL A 1 238 ? 3.617 4.189 0.622 1.00 82.50 238 VAL A N 1
ATOM 1924 C CA . VAL A 1 238 ? 3.576 3.159 1.666 1.00 82.50 238 VAL A CA 1
ATOM 1925 C C . VAL A 1 238 ? 2.153 2.943 2.169 1.00 82.50 238 VAL A C 1
ATOM 1927 O O . VAL A 1 238 ? 1.683 1.809 2.203 1.00 82.50 238 VAL A O 1
ATOM 1930 N N . PHE A 1 239 ? 1.426 4.017 2.482 1.00 79.38 239 PHE A N 1
ATOM 1931 C CA . PHE A 1 239 ? 0.050 3.935 2.964 1.00 79.38 239 PHE A CA 1
ATOM 1932 C C . PHE A 1 239 ? -0.860 3.186 1.989 1.00 79.38 239 PHE A C 1
ATOM 1934 O O . PHE A 1 239 ? -1.591 2.287 2.399 1.00 79.38 239 PHE A O 1
ATOM 1941 N N . PHE A 1 240 ? -0.810 3.517 0.698 1.00 78.12 240 PHE A N 1
ATOM 1942 C CA . PHE A 1 240 ? -1.630 2.860 -0.315 1.00 78.12 240 PHE A CA 1
ATOM 1943 C C . PHE A 1 240 ? -1.239 1.399 -0.510 1.00 78.12 240 PHE A C 1
ATOM 1945 O O . PHE A 1 240 ? -2.130 0.559 -0.614 1.00 78.12 240 PHE A O 1
ATOM 1952 N N . SER A 1 241 ? 0.059 1.087 -0.521 1.00 79.56 241 SER A N 1
ATOM 1953 C CA . SER A 1 241 ? 0.539 -0.295 -0.599 1.00 79.56 241 SER A CA 1
ATOM 1954 C C . SER A 1 241 ? -0.016 -1.148 0.550 1.00 79.56 241 SER A C 1
ATOM 1956 O O . SER A 1 241 ? -0.572 -2.218 0.312 1.00 79.56 241 SER A O 1
ATOM 1958 N N . GLU A 1 242 ? 0.063 -0.652 1.785 1.00 77.75 242 GLU A N 1
ATOM 1959 C CA . GLU A 1 242 ? -0.416 -1.353 2.985 1.00 77.75 242 GLU A CA 1
ATOM 1960 C C . GLU A 1 242 ? -1.953 -1.416 3.063 1.00 77.75 242 GLU A C 1
ATOM 1962 O O . GLU A 1 242 ? -2.544 -2.424 3.459 1.00 77.75 242 GLU A O 1
ATOM 1967 N N . ALA A 1 243 ? -2.640 -0.349 2.650 1.00 74.38 243 ALA A N 1
ATOM 1968 C CA . ALA A 1 243 ? -4.099 -0.321 2.600 1.00 74.38 243 ALA A CA 1
ATOM 1969 C C . ALA A 1 243 ? -4.663 -1.264 1.523 1.00 74.38 243 ALA A C 1
ATOM 1971 O O . ALA A 1 243 ? -5.733 -1.845 1.720 1.00 74.38 243 ALA A O 1
ATOM 1972 N N . MET A 1 244 ? -3.959 -1.435 0.396 1.00 67.31 244 MET A N 1
ATOM 1973 C CA . MET A 1 244 ? -4.323 -2.404 -0.641 1.00 67.31 244 MET A CA 1
ATOM 1974 C C . MET A 1 244 ? -4.241 -3.845 -0.131 1.00 67.31 244 MET A C 1
ATOM 1976 O O . MET A 1 244 ? -5.143 -4.626 -0.432 1.00 67.31 244 MET A O 1
ATOM 1980 N N . ASP A 1 245 ? -3.236 -4.179 0.683 1.00 62.12 245 ASP A N 1
ATOM 1981 C CA . ASP A 1 245 ? -3.128 -5.508 1.296 1.00 62.12 245 ASP A CA 1
ATOM 1982 C C . ASP A 1 245 ? -4.273 -5.796 2.259 1.00 62.12 245 ASP A C 1
ATOM 1984 O O . ASP A 1 245 ? -4.848 -6.877 2.240 1.00 62.12 245 ASP A O 1
ATOM 1988 N N . LYS A 1 246 ? -4.676 -4.826 3.081 1.00 57.97 246 LYS A N 1
ATOM 1989 C CA . LYS A 1 246 ? -5.787 -5.055 4.017 1.00 57.97 246 LYS A CA 1
ATOM 1990 C C . LYS A 1 246 ? -7.133 -5.241 3.316 1.00 57.97 246 LYS A C 1
ATOM 1992 O O . LYS A 1 246 ? -7.978 -5.971 3.826 1.00 57.97 246 LYS A O 1
ATOM 1997 N N . ARG A 1 247 ? -7.339 -4.622 2.148 1.00 42.62 247 ARG A N 1
ATOM 1998 C CA . ARG A 1 247 ? -8.582 -4.775 1.370 1.00 42.62 247 ARG A CA 1
ATOM 1999 C C . ARG A 1 247 ? -8.697 -6.120 0.650 1.00 42.62 247 ARG A C 1
ATOM 2001 O O . ARG A 1 247 ? -9.818 -6.526 0.368 1.00 42.62 247 ARG A O 1
ATOM 2008 N N . SER A 1 248 ? -7.594 -6.815 0.365 1.00 39.00 248 SER A N 1
ATOM 2009 C CA . SER A 1 248 ? -7.638 -8.144 -0.268 1.00 39.00 248 SER A CA 1
ATOM 2010 C C . SER A 1 248 ? -7.964 -9.278 0.712 1.00 39.00 248 SER A C 1
ATOM 2012 O O . SER A 1 248 ? -8.387 -10.344 0.281 1.00 39.00 248 SER A O 1
ATOM 2014 N N . PHE A 1 249 ? -7.843 -9.045 2.024 1.00 32.12 249 PHE A N 1
ATOM 2015 C CA . PHE A 1 249 ? -8.280 -9.983 3.070 1.00 32.12 249 PHE A CA 1
ATOM 2016 C C . PHE A 1 249 ? -9.751 -9.813 3.488 1.00 32.12 249 PHE A C 1
ATOM 2018 O O . PHE A 1 249 ? -10.237 -10.578 4.318 1.00 32.12 249 PHE A O 1
ATOM 2025 N N . SER A 1 250 ? -10.466 -8.826 2.935 1.00 32.53 250 SER A N 1
ATOM 2026 C CA . SER A 1 250 ? -11.871 -8.543 3.262 1.00 32.53 250 SER A CA 1
ATOM 2027 C C . SER A 1 250 ? -12.845 -8.787 2.100 1.00 32.53 250 SER A C 1
ATOM 2029 O O . SER A 1 250 ? -13.952 -8.245 2.129 1.00 32.53 250 SER A O 1
ATOM 2031 N N . SER A 1 251 ? -12.441 -9.539 1.072 1.00 32.16 251 SER A N 1
ATOM 2032 C CA . SER A 1 251 ? -13.292 -9.949 -0.058 1.00 32.16 251 SER A CA 1
ATOM 2033 C C . SER A 1 251 ? -13.428 -11.458 -0.141 1.00 32.16 251 SER A C 1
ATOM 2035 O O . SER A 1 251 ? -12.359 -12.107 -0.139 1.00 32.16 251 SER A O 1
#

Secondary structure (DSSP, 8-state):
---------TTS-PPPHHHHHHHHHTT--TT----HHHHHHHHHHHHHTGGGS-TT-HHHHHHHHHHHHHHHHHHHHHHHHHHHHHT--------GGGPPPSEEEHHHHHHHHHTT---TTT--HHHHHHHHHHT--HHHHHHHHHPPPPPTT-HHHHHHHHHHHHHHHHHHHHHHHHHHHHHHHHH---TTSTTS-EEEEEEETTEEEEEEE-TTS-EEEGGGS-HHHHHHHHHHHHHHHHHHHHHHT--

Radius of gyration: 34.99 Å; chains: 1; bounding box: 79×59×107 Å

pLDDT: mean 81.98, std 15.7, range [32.12, 95.31]

Foldseek 3Di:
DDDDDPPPDPPPDDDDLVVVVCVLCVPPDPPDDLADPNLVVQLVSLVVCVVVQDPVDPVSVVVSVVSNVVSCVVVVVVVVVVVVVVVPDDDDDDDPLLFQAQKDFLVVVLVCVVVVVCDPPPSNNLVCLLCVLLVHDSVLLLCLLPDDQDDPPPPVSNVVNVVSVVVVQVSQAVSQQVLLVQLCVVVVDDPVDQLSWRWGFDDDRRMTGTWTQTPVRDTHGLVVDDPVSSSSSSVSSNVVSVVVVVVVVVD